Protein AF-A0A3M1TG51-F1 (afdb_monomer_lite)

Structure (mmCIF, N/CA/C/O backbone):
data_AF-A0A3M1TG51-F1
#
_entry.id   AF-A0A3M1TG51-F1
#
loop_
_atom_site.group_PDB
_atom_site.id
_atom_site.type_symbol
_atom_site.label_atom_id
_atom_site.label_alt_id
_atom_site.label_comp_id
_atom_site.label_asym_id
_atom_site.label_entity_id
_atom_site.label_seq_id
_atom_site.pdbx_PDB_ins_code
_atom_site.Cartn_x
_atom_site.Cartn_y
_atom_site.Cartn_z
_atom_site.occupancy
_atom_site.B_iso_or_equiv
_atom_site.auth_seq_id
_atom_site.auth_comp_id
_atom_site.auth_asym_id
_atom_site.auth_atom_id
_atom_site.pdbx_PDB_model_num
ATOM 1 N N . MET A 1 1 ? 6.936 0.322 -17.279 1.00 42.97 1 MET A N 1
ATOM 2 C CA . MET A 1 1 ? 6.479 -0.552 -18.381 1.00 42.97 1 MET A CA 1
ATOM 3 C C . MET A 1 1 ? 7.139 -1.880 -18.099 1.00 42.97 1 MET A C 1
ATOM 5 O O . MET A 1 1 ? 8.360 -1.913 -18.131 1.00 42.97 1 MET A O 1
ATOM 9 N N . ASP A 1 2 ? 6.380 -2.901 -17.712 1.00 49.34 2 ASP A N 1
ATOM 10 C CA . ASP A 1 2 ? 6.975 -4.156 -17.240 1.00 49.34 2 ASP A CA 1
ATOM 11 C C . ASP A 1 2 ? 7.696 -4.833 -18.407 1.00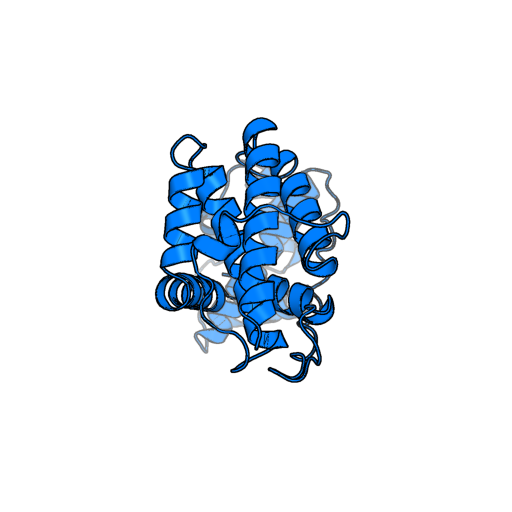 49.34 2 ASP A C 1
ATOM 13 O O . ASP A 1 2 ? 7.065 -5.299 -19.363 1.00 49.34 2 ASP A O 1
ATOM 17 N N . ALA A 1 3 ? 9.027 -4.772 -18.379 1.00 59.38 3 ALA A N 1
ATOM 18 C CA . ALA A 1 3 ? 9.900 -5.416 -19.344 1.00 59.38 3 ALA A CA 1
ATOM 19 C C . ALA A 1 3 ? 9.941 -6.908 -19.009 1.00 59.38 3 ALA A C 1
ATOM 21 O O . ALA A 1 3 ? 10.330 -7.290 -17.908 1.00 59.38 3 ALA A O 1
ATOM 22 N N . ARG A 1 4 ? 9.491 -7.747 -19.941 1.00 68.44 4 ARG A N 1
ATOM 23 C CA . ARG A 1 4 ? 9.378 -9.192 -19.750 1.00 68.44 4 ARG A CA 1
ATOM 24 C C . ARG A 1 4 ? 10.022 -9.896 -20.929 1.00 68.44 4 ARG A C 1
ATOM 26 O O . ARG A 1 4 ? 9.557 -9.743 -22.055 1.00 68.44 4 ARG A O 1
ATOM 33 N N . TYR A 1 5 ? 11.045 -10.695 -20.644 1.00 79.94 5 TYR A N 1
ATOM 34 C CA . TYR A 1 5 ? 11.611 -11.636 -21.599 1.00 79.94 5 TYR A CA 1
ATOM 35 C C . TYR A 1 5 ? 10.785 -12.929 -21.579 1.00 79.94 5 TYR A C 1
ATOM 37 O O . TYR A 1 5 ? 10.643 -13.590 -20.553 1.00 79.94 5 TYR A O 1
ATOM 45 N N . GLU A 1 6 ? 10.161 -13.253 -22.706 1.00 76.06 6 GLU A N 1
ATOM 46 C CA . GLU A 1 6 ? 9.313 -14.435 -22.898 1.00 76.06 6 GLU A CA 1
ATOM 47 C C . GLU A 1 6 ? 10.111 -15.653 -23.393 1.00 76.06 6 GLU A C 1
ATOM 49 O O . GLU A 1 6 ? 9.539 -16.725 -23.593 1.00 76.06 6 GLU A O 1
ATOM 54 N N . GLY A 1 7 ? 11.424 -15.498 -23.576 1.00 76.31 7 GLY A N 1
ATOM 55 C CA . GLY A 1 7 ? 12.332 -16.542 -24.033 1.00 76.31 7 GLY A CA 1
ATOM 56 C C . GLY A 1 7 ? 12.779 -16.380 -25.487 1.00 76.31 7 GLY A C 1
ATOM 57 O O . GLY A 1 7 ? 12.208 -15.630 -26.281 1.00 76.31 7 GLY A O 1
ATOM 58 N N . GLU A 1 8 ? 13.819 -17.134 -25.833 1.00 78.75 8 GLU A N 1
ATOM 59 C CA . GLU A 1 8 ? 14.585 -16.975 -27.073 1.00 78.75 8 GLU A CA 1
ATOM 60 C C . GLU A 1 8 ? 13.745 -17.215 -28.331 1.00 78.75 8 GLU A C 1
ATOM 62 O O . GLU A 1 8 ? 13.783 -16.423 -29.269 1.00 78.75 8 GLU A O 1
ATOM 67 N N . ALA A 1 9 ? 12.915 -18.261 -28.330 1.00 74.44 9 ALA A N 1
ATOM 68 C CA . ALA A 1 9 ? 12.058 -18.586 -29.469 1.00 74.44 9 ALA A CA 1
ATOM 69 C C . ALA A 1 9 ? 11.051 -17.465 -29.781 1.00 74.44 9 ALA A C 1
ATOM 71 O O . ALA A 1 9 ? 10.813 -17.146 -30.944 1.00 74.44 9 ALA A O 1
ATOM 72 N N . VAL A 1 10 ? 10.489 -16.836 -28.742 1.00 83.44 10 VAL A N 1
ATOM 73 C CA . VAL A 1 10 ? 9.516 -15.746 -28.896 1.00 83.44 10 VAL A CA 1
ATOM 74 C C . VAL A 1 10 ? 10.207 -14.479 -29.393 1.00 83.44 10 VAL A C 1
ATOM 76 O O . VAL A 1 10 ? 9.711 -13.841 -30.322 1.00 83.44 10 VAL A O 1
ATOM 79 N N . LEU A 1 11 ? 11.362 -14.128 -28.821 1.00 85.38 11 LEU A N 1
ATOM 80 C CA . LEU A 1 11 ? 12.120 -12.957 -29.258 1.00 85.38 11 LEU A CA 1
ATOM 81 C C . LEU A 1 11 ? 12.639 -13.116 -30.696 1.00 85.38 11 LEU A C 1
ATOM 83 O O . LEU A 1 11 ? 12.534 -12.171 -31.472 1.00 85.38 11 LEU A O 1
ATOM 87 N N . ALA A 1 12 ? 13.115 -14.300 -31.088 1.00 84.62 12 ALA A N 1
ATOM 88 C CA . ALA A 1 12 ? 13.579 -14.567 -32.451 1.00 84.62 12 ALA A CA 1
ATOM 89 C C . ALA A 1 12 ? 12.475 -14.344 -33.499 1.00 84.62 12 ALA A C 1
ATOM 91 O O . ALA A 1 12 ? 12.713 -13.756 -34.557 1.00 84.62 12 ALA A O 1
ATOM 92 N N . ASP A 1 13 ? 11.251 -14.785 -33.204 1.00 85.38 13 ASP A N 1
ATOM 93 C CA . ASP A 1 13 ? 10.112 -14.579 -34.096 1.00 85.38 13 ASP A CA 1
ATOM 94 C C . ASP A 1 13 ? 9.694 -13.105 -34.171 1.00 85.38 13 ASP A C 1
ATOM 96 O O . ASP A 1 13 ? 9.383 -12.615 -35.260 1.00 85.38 13 ASP A O 1
ATOM 100 N N . LEU A 1 14 ? 9.742 -12.381 -33.047 1.00 88.44 14 LEU A N 1
ATOM 101 C CA . LEU A 1 14 ? 9.440 -10.947 -32.993 1.00 88.44 14 LEU A CA 1
ATOM 102 C C . LEU A 1 14 ? 10.495 -10.102 -33.727 1.00 88.44 14 LEU A C 1
ATOM 104 O O . LEU A 1 14 ? 10.129 -9.185 -34.459 1.00 88.44 14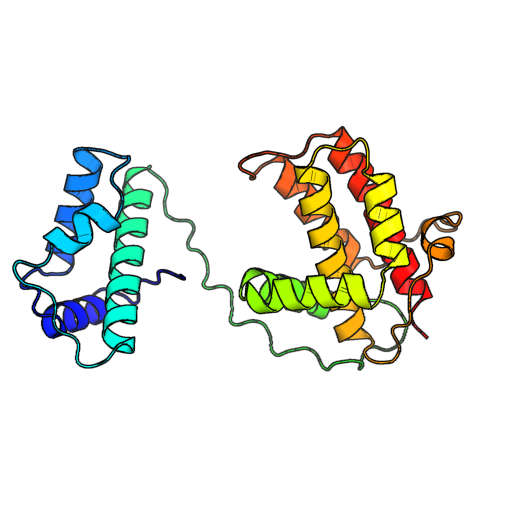 LEU A O 1
ATOM 108 N N . LEU A 1 15 ? 11.784 -10.423 -33.582 1.00 88.50 15 LEU A N 1
ATOM 109 C CA . LEU A 1 15 ? 12.887 -9.762 -34.289 1.00 88.50 15 LEU A CA 1
ATOM 110 C C . LEU A 1 15 ? 12.747 -9.928 -35.801 1.00 88.50 15 LEU A C 1
ATOM 112 O O . LEU A 1 15 ? 12.759 -8.943 -36.541 1.00 88.50 15 LEU A O 1
ATOM 116 N N . ARG A 1 16 ? 12.497 -11.161 -36.256 1.00 86.75 16 ARG A N 1
ATOM 117 C CA . ARG A 1 16 ? 12.274 -11.456 -37.675 1.00 86.75 16 ARG A CA 1
ATOM 118 C C . ARG A 1 16 ? 11.036 -10.745 -38.216 1.00 86.75 16 ARG A C 1
ATOM 120 O O . ARG A 1 16 ? 11.056 -10.235 -39.334 1.00 86.75 16 ARG A O 1
ATOM 127 N N . ALA A 1 17 ? 9.954 -10.705 -37.438 1.00 85.50 17 ALA A N 1
ATOM 128 C CA . ALA A 1 17 ? 8.733 -10.002 -37.823 1.00 85.50 17 ALA A CA 1
ATOM 129 C C . ALA A 1 17 ? 8.948 -8.485 -37.942 1.00 85.50 17 ALA A C 1
ATOM 131 O O . ALA A 1 17 ? 8.387 -7.868 -38.849 1.00 85.50 17 ALA A O 1
ATOM 132 N N . ALA A 1 18 ? 9.794 -7.915 -37.080 1.00 84.81 18 ALA A N 1
ATOM 133 C CA . ALA A 1 18 ? 10.170 -6.505 -37.091 1.00 84.81 18 ALA A CA 1
ATOM 134 C C . ALA A 1 18 ? 11.216 -6.140 -38.160 1.00 84.81 18 ALA A C 1
ATOM 136 O O . ALA A 1 18 ? 11.413 -4.953 -38.428 1.00 84.81 18 ALA A O 1
ATOM 137 N N . GLY A 1 19 ? 11.833 -7.137 -38.804 1.00 83.94 19 GLY A N 1
ATOM 138 C CA . GLY A 1 19 ? 12.844 -6.951 -39.846 1.00 83.94 19 GLY A CA 1
ATOM 139 C C . GLY A 1 19 ? 14.265 -6.770 -39.314 1.00 83.94 19 GLY A C 1
ATOM 140 O O . GLY A 1 19 ? 15.068 -6.123 -39.977 1.00 83.94 19 GLY A O 1
ATOM 141 N N . CYS A 1 20 ? 14.559 -7.294 -38.123 1.00 87.06 20 CYS A N 1
ATOM 142 C CA . CYS A 1 20 ? 15.924 -7.429 -37.627 1.00 87.06 20 CYS A CA 1
ATOM 143 C C . CYS A 1 20 ? 16.545 -8.715 -38.186 1.00 87.06 20 CYS A C 1
ATOM 145 O O . CYS A 1 20 ? 15.921 -9.779 -38.129 1.00 87.06 20 CYS A O 1
ATOM 147 N N . ASP A 1 21 ? 17.764 -8.601 -38.711 1.00 85.88 21 ASP A N 1
ATOM 148 C CA . ASP A 1 21 ? 18.524 -9.726 -39.262 1.00 85.88 21 ASP A CA 1
ATOM 149 C C . ASP A 1 21 ? 19.375 -10.446 -38.199 1.00 85.88 21 ASP A C 1
ATOM 151 O O . ASP A 1 21 ? 19.884 -11.535 -38.462 1.00 85.88 21 ASP A O 1
ATOM 155 N N . LEU A 1 22 ? 19.492 -9.870 -36.995 1.00 85.06 22 LEU A N 1
ATOM 156 C CA . LEU A 1 22 ? 20.244 -10.450 -35.885 1.00 85.06 22 LEU A CA 1
ATOM 157 C C . LEU A 1 22 ? 19.468 -11.587 -35.210 1.00 85.06 22 LEU A C 1
ATOM 159 O O . LEU A 1 22 ? 18.258 -11.512 -34.967 1.00 85.06 22 LEU A O 1
ATOM 163 N N . SER A 1 23 ? 20.197 -12.636 -34.851 1.00 86.81 23 SER A N 1
ATOM 164 C CA . SER A 1 23 ? 19.745 -13.673 -33.929 1.00 86.81 23 SER A CA 1
ATOM 165 C C . SER A 1 23 ? 19.699 -13.157 -32.489 1.00 86.81 23 SER A C 1
ATOM 167 O O . SER A 1 23 ? 20.290 -12.138 -32.138 1.00 86.81 23 SER A O 1
ATOM 169 N N . VAL A 1 24 ? 19.001 -13.883 -31.613 1.00 84.12 24 VAL A N 1
ATOM 170 C CA . VAL A 1 24 ? 18.919 -13.518 -30.189 1.00 84.12 24 VAL A CA 1
ATOM 171 C C . VAL A 1 24 ? 20.290 -13.581 -29.508 1.00 84.12 24 VAL A C 1
ATOM 173 O O . VAL A 1 24 ? 20.567 -12.771 -28.626 1.00 84.12 24 VAL A O 1
ATOM 176 N N . GLU A 1 25 ? 21.151 -14.510 -29.925 1.00 82.38 25 GLU A N 1
ATOM 177 C CA . GLU A 1 25 ? 22.525 -14.626 -29.429 1.00 82.38 25 GLU A CA 1
ATOM 178 C C . GLU A 1 25 ? 23.385 -13.434 -29.874 1.00 82.38 25 GLU A C 1
ATOM 180 O O . GLU A 1 25 ? 24.103 -12.864 -29.058 1.00 82.38 25 GLU A O 1
ATOM 185 N N . GLU A 1 26 ? 23.242 -12.978 -31.121 1.00 84.62 26 GLU A N 1
ATOM 186 C CA . GLU A 1 26 ? 23.916 -11.765 -31.607 1.00 84.62 26 GLU A CA 1
ATOM 187 C C . GLU A 1 26 ? 23.406 -10.506 -30.893 1.00 84.62 26 GLU A C 1
ATOM 189 O O . GLU A 1 26 ? 24.203 -9.673 -30.482 1.00 84.62 26 GLU A O 1
ATOM 194 N N . VAL A 1 27 ? 22.097 -10.385 -30.641 1.00 88.75 27 VAL A N 1
ATOM 195 C CA . VAL A 1 27 ? 21.549 -9.273 -29.837 1.00 88.75 27 VAL A CA 1
ATOM 196 C C . VAL A 1 27 ? 22.105 -9.289 -28.410 1.00 88.75 27 VAL A C 1
ATOM 198 O O . VAL A 1 27 ? 22.421 -8.237 -27.854 1.00 88.75 27 VAL A O 1
ATOM 201 N N . ARG A 1 28 ? 22.242 -10.476 -27.806 1.00 86.44 28 ARG A N 1
ATOM 202 C CA . ARG A 1 28 ? 22.869 -10.630 -26.488 1.00 86.44 28 ARG A CA 1
ATOM 203 C C . ARG A 1 28 ? 24.327 -10.169 -26.520 1.00 86.44 28 ARG A C 1
ATOM 205 O O . ARG A 1 28 ? 24.730 -9.433 -25.626 1.00 86.44 28 ARG A O 1
ATOM 212 N N . PHE A 1 29 ? 25.074 -10.557 -27.550 1.00 85.69 29 PHE A N 1
ATOM 213 C CA . PHE A 1 29 ? 26.461 -10.144 -27.743 1.00 85.69 29 PHE A CA 1
ATOM 214 C C . PHE A 1 29 ? 26.600 -8.619 -27.865 1.00 85.69 29 PHE A C 1
ATOM 216 O O . PHE A 1 29 ? 27.432 -8.027 -27.183 1.00 85.69 29 PHE A O 1
ATOM 223 N N . GLU A 1 30 ? 25.741 -7.962 -28.649 1.00 87.06 30 GLU A N 1
ATOM 224 C CA . GLU A 1 30 ? 25.729 -6.495 -28.771 1.00 87.06 30 GLU A CA 1
ATOM 225 C C . GLU A 1 30 ? 25.427 -5.803 -27.431 1.00 87.06 30 GLU A C 1
ATOM 227 O O . GLU A 1 30 ? 26.031 -4.787 -27.088 1.00 87.06 30 GLU A O 1
ATOM 232 N N . PHE A 1 31 ? 24.524 -6.366 -26.623 1.00 90.56 31 PHE A N 1
ATOM 233 C CA . PHE A 1 31 ? 24.247 -5.849 -25.281 1.00 90.56 31 PHE A CA 1
ATOM 234 C C . PHE A 1 31 ? 25.420 -6.040 -24.319 1.00 90.56 31 PHE A C 1
ATOM 236 O O . PHE A 1 31 ? 25.718 -5.142 -23.529 1.00 90.56 31 PHE A O 1
ATOM 243 N N . GLU A 1 32 ? 26.086 -7.192 -24.378 1.00 85.19 32 GLU A N 1
ATOM 244 C CA . GLU A 1 32 ? 27.281 -7.468 -23.583 1.00 85.19 32 GLU A CA 1
ATOM 245 C C . GLU A 1 32 ? 28.404 -6.496 -23.929 1.00 85.19 32 GLU A C 1
ATOM 247 O O . GLU A 1 32 ? 28.985 -5.932 -23.001 1.00 85.19 32 GLU A O 1
ATOM 252 N N . ALA A 1 33 ? 28.641 -6.260 -25.224 1.00 84.06 33 ALA A N 1
ATOM 253 C CA . ALA A 1 33 ? 29.642 -5.333 -25.740 1.00 84.06 33 ALA A CA 1
ATOM 254 C C . ALA A 1 33 ? 29.339 -3.877 -25.352 1.00 84.06 33 ALA A C 1
ATOM 256 O O . ALA A 1 33 ? 30.222 -3.177 -24.864 1.00 84.06 33 ALA A O 1
ATOM 257 N N . ALA A 1 34 ? 28.084 -3.431 -25.466 1.00 85.25 34 ALA A N 1
ATOM 258 C CA . ALA A 1 34 ? 27.689 -2.077 -25.073 1.00 85.25 34 ALA A CA 1
ATOM 259 C C . ALA A 1 34 ? 27.918 -1.808 -23.572 1.00 85.25 34 ALA A C 1
ATOM 261 O O . ALA A 1 34 ? 28.402 -0.747 -23.190 1.00 85.25 34 ALA A O 1
ATOM 262 N N . LEU A 1 35 ? 27.621 -2.790 -22.715 1.00 81.94 35 LEU A N 1
ATOM 263 C CA . LEU A 1 35 ? 27.905 -2.714 -21.276 1.00 81.94 35 LEU A CA 1
ATOM 264 C C . LEU A 1 35 ? 29.397 -2.855 -20.942 1.00 81.94 35 LEU A C 1
ATOM 266 O O . LEU A 1 35 ? 29.809 -2.530 -19.832 1.00 81.94 35 LEU A O 1
ATOM 270 N N . GLU A 1 36 ? 30.190 -3.391 -21.866 1.00 81.81 36 GLU A N 1
ATOM 271 C CA . GLU A 1 36 ? 31.644 -3.499 -21.764 1.00 81.81 36 GLU A CA 1
ATOM 272 C C . GLU A 1 36 ? 32.333 -2.169 -22.080 1.00 81.81 36 GLU A C 1
ATOM 274 O O . GLU A 1 36 ? 33.332 -1.828 -21.446 1.00 81.81 36 GLU A O 1
ATOM 279 N N . GLU A 1 37 ? 31.785 -1.418 -23.039 1.00 82.00 37 GLU A N 1
ATOM 280 C CA . GLU A 1 37 ? 32.234 -0.070 -23.384 1.00 82.00 37 GLU A CA 1
ATOM 281 C C . GLU A 1 37 ? 31.816 0.964 -22.329 1.00 82.00 37 GLU A C 1
ATOM 283 O O . GLU A 1 37 ? 32.634 1.809 -21.956 1.00 82.00 37 GLU A O 1
ATOM 288 N N . ASP A 1 38 ? 30.577 0.888 -21.825 1.00 78.44 38 ASP A N 1
ATOM 289 C CA . ASP A 1 38 ? 30.059 1.773 -20.775 1.00 78.44 38 ASP A CA 1
ATOM 290 C C . ASP A 1 38 ? 28.928 1.103 -19.959 1.00 78.44 38 ASP A C 1
ATOM 292 O O . ASP A 1 38 ? 27.832 0.833 -20.460 1.00 78.44 38 ASP A O 1
ATOM 296 N N . GLU A 1 39 ? 29.169 0.871 -18.662 1.00 73.94 39 GLU A N 1
ATOM 297 C CA . GLU A 1 39 ? 28.212 0.250 -17.728 1.00 73.94 39 GLU A CA 1
ATOM 298 C C . GLU A 1 39 ? 26.961 1.110 -17.438 1.00 73.94 39 GLU A C 1
ATOM 300 O O . GLU A 1 39 ? 25.946 0.598 -16.927 1.00 73.94 39 GLU A O 1
ATOM 305 N N . GLU A 1 40 ? 27.020 2.412 -17.740 1.00 76.50 40 GLU A N 1
ATOM 306 C CA . GLU A 1 40 ? 25.907 3.357 -17.614 1.00 76.50 40 GLU A CA 1
ATOM 307 C C . GLU A 1 40 ? 25.036 3.435 -18.875 1.00 76.50 40 GLU A C 1
ATOM 309 O O . GLU A 1 40 ? 23.977 4.076 -18.842 1.00 76.50 40 GLU A O 1
ATOM 314 N N . THR A 1 41 ? 25.423 2.739 -19.954 1.00 81.12 41 THR A N 1
ATOM 315 C CA . THR A 1 41 ? 24.649 2.673 -21.200 1.00 81.12 41 THR A CA 1
ATOM 316 C C . THR A 1 41 ? 23.197 2.318 -20.909 1.00 81.12 41 THR A C 1
ATOM 318 O O . THR A 1 41 ? 22.886 1.403 -20.137 1.00 81.12 41 THR A O 1
ATOM 321 N N . ARG A 1 42 ? 22.266 3.050 -21.526 1.00 82.81 42 ARG A N 1
ATOM 322 C CA . ARG A 1 42 ? 20.837 2.785 -21.374 1.00 82.81 42 ARG A CA 1
ATOM 323 C C . ARG A 1 42 ? 20.354 1.915 -22.529 1.00 82.81 42 ARG A C 1
ATOM 325 O O . ARG A 1 42 ? 20.751 2.124 -23.673 1.00 82.81 42 ARG A O 1
ATOM 332 N N . PRO A 1 43 ? 19.398 1.003 -22.282 1.00 80.75 43 PRO A N 1
ATOM 333 C CA . PRO A 1 43 ? 18.857 0.155 -23.341 1.00 80.75 43 PRO A CA 1
ATOM 334 C C . PRO A 1 43 ? 18.213 0.966 -24.478 1.00 80.75 43 PRO A C 1
ATOM 336 O O . PRO A 1 43 ? 18.196 0.526 -25.622 1.00 80.75 43 PRO A O 1
ATOM 339 N N . GLY A 1 44 ? 17.704 2.169 -24.182 1.00 82.81 44 GLY A N 1
ATOM 340 C CA . GLY A 1 44 ? 17.135 3.072 -25.186 1.00 82.81 44 GLY A CA 1
ATOM 341 C C . GLY A 1 44 ? 18.140 3.593 -26.219 1.00 82.81 44 GLY A C 1
ATOM 342 O O . GLY A 1 44 ? 17.711 3.978 -27.303 1.00 82.81 44 GLY A O 1
ATOM 343 N N . ASP A 1 45 ? 19.438 3.562 -25.913 1.00 83.44 45 ASP A N 1
ATOM 344 C CA . ASP A 1 45 ? 20.493 4.056 -26.802 1.00 83.44 45 ASP A CA 1
ATOM 345 C C . ASP A 1 45 ? 20.994 2.956 -27.754 1.00 83.44 45 ASP A C 1
ATOM 347 O O . ASP A 1 45 ? 21.313 3.232 -28.908 1.00 83.44 45 ASP A O 1
ATOM 351 N N . ILE A 1 46 ? 20.985 1.695 -27.304 1.00 86.50 46 ILE A N 1
ATOM 352 C CA . ILE A 1 46 ? 21.468 0.536 -28.073 1.00 86.50 46 ILE A CA 1
ATOM 353 C C . ILE A 1 46 ? 20.366 -0.161 -28.880 1.00 86.50 46 ILE A C 1
ATOM 355 O O . ILE A 1 46 ? 20.600 -0.592 -30.004 1.00 86.50 46 ILE A O 1
ATOM 359 N N . ILE A 1 47 ? 19.139 -0.253 -28.351 1.00 88.06 47 ILE A N 1
ATOM 360 C CA . ILE A 1 47 ? 18.043 -0.990 -28.999 1.00 88.06 47 ILE A CA 1
ATOM 361 C C . ILE A 1 47 ? 17.744 -0.478 -30.420 1.00 88.06 47 ILE A C 1
ATOM 363 O O . ILE A 1 47 ? 17.529 -1.313 -31.298 1.00 88.06 47 ILE A O 1
ATOM 367 N N . PRO A 1 48 ? 17.737 0.841 -30.706 1.00 86.94 48 PRO A N 1
ATOM 368 C CA . PRO A 1 48 ? 17.556 1.329 -32.072 1.00 86.94 48 PRO A CA 1
ATOM 369 C C . PRO A 1 48 ? 18.672 0.896 -33.033 1.00 86.94 48 PRO A C 1
ATOM 371 O O . PRO A 1 48 ? 18.405 0.726 -34.218 1.00 86.94 48 PRO A O 1
ATOM 374 N N . LEU A 1 49 ? 19.896 0.700 -32.532 1.00 86.25 49 LEU A N 1
ATOM 375 C CA . LEU A 1 49 ? 21.069 0.334 -33.333 1.00 86.25 49 LEU A CA 1
ATOM 376 C C . LEU A 1 49 ? 21.050 -1.135 -33.777 1.00 86.25 49 LEU A C 1
ATOM 378 O O . LEU A 1 49 ? 21.712 -1.479 -34.751 1.00 86.25 49 LEU A O 1
ATOM 382 N N . LEU A 1 50 ? 20.237 -1.979 -33.130 1.00 86.94 50 LEU A N 1
ATOM 383 C CA . LEU A 1 50 ? 20.012 -3.373 -33.537 1.00 86.94 50 LEU A CA 1
ATOM 384 C C . LEU A 1 50 ? 19.278 -3.503 -34.882 1.00 86.94 50 LEU A C 1
ATOM 386 O O . LEU A 1 50 ? 19.205 -4.593 -35.452 1.00 86.94 50 LEU A O 1
ATOM 390 N N . PHE A 1 51 ? 18.675 -2.418 -35.374 1.00 86.75 51 PHE A N 1
ATOM 391 C CA . PHE A 1 51 ? 17.891 -2.419 -36.600 1.00 86.75 51 PHE A CA 1
ATOM 392 C C . PHE A 1 51 ? 18.557 -1.531 -37.652 1.00 86.75 51 PHE A C 1
ATOM 394 O O . PHE A 1 51 ? 18.636 -0.315 -37.499 1.00 86.75 51 PHE A O 1
ATOM 401 N N . GLU A 1 52 ? 18.959 -2.114 -38.785 1.00 80.06 52 GLU A N 1
ATOM 402 C CA . GLU A 1 52 ? 19.505 -1.342 -39.916 1.00 80.06 52 GLU A CA 1
ATOM 403 C C . GLU A 1 52 ? 18.481 -0.370 -40.526 1.00 80.06 52 GLU A C 1
ATOM 405 O O . GLU A 1 52 ? 18.825 0.608 -41.195 1.00 80.06 52 GLU A O 1
ATOM 410 N N . ARG A 1 53 ? 17.192 -0.673 -40.351 1.00 77.44 53 ARG A N 1
ATOM 411 C CA . ARG A 1 53 ? 16.058 0.104 -40.853 1.00 77.44 53 ARG A CA 1
ATOM 412 C C . ARG A 1 53 ? 15.002 0.209 -39.773 1.00 77.44 53 ARG A C 1
ATOM 414 O O . ARG A 1 53 ? 14.899 -0.659 -38.918 1.00 77.44 53 ARG A O 1
ATOM 421 N N . GLU A 1 54 ? 14.167 1.237 -39.868 1.00 79.62 54 GLU A N 1
ATOM 422 C CA . GLU A 1 54 ? 13.059 1.420 -38.933 1.00 79.62 54 GLU A CA 1
ATOM 423 C C . GLU A 1 54 ? 12.177 0.151 -38.866 1.00 79.62 54 GLU A C 1
ATOM 425 O O . GLU A 1 54 ? 11.676 -0.296 -39.912 1.00 79.62 54 GLU A O 1
ATOM 430 N N . PRO A 1 55 ? 12.007 -0.449 -37.670 1.00 84.75 55 PRO A N 1
ATOM 431 C CA . PRO A 1 55 ? 11.302 -1.711 -37.521 1.00 84.75 55 PRO A CA 1
ATOM 432 C C . PRO A 1 55 ? 9.826 -1.559 -37.879 1.00 84.75 55 PRO A C 1
ATOM 434 O O . PRO A 1 55 ? 9.172 -0.562 -37.561 1.00 84.75 55 PRO A O 1
ATOM 437 N N . ARG A 1 56 ? 9.284 -2.567 -38.564 1.00 81.75 56 ARG A N 1
ATOM 438 C CA . ARG A 1 56 ? 7.894 -2.557 -39.038 1.00 81.75 56 ARG A CA 1
ATOM 439 C C . ARG A 1 56 ? 7.047 -3.510 -38.217 1.00 81.75 56 ARG A C 1
ATOM 441 O O . ARG A 1 56 ? 7.354 -4.689 -38.123 1.00 81.75 56 ARG A O 1
ATOM 448 N N . PHE A 1 57 ? 5.930 -3.012 -37.703 1.00 85.19 57 PHE A N 1
ATOM 449 C CA . PHE A 1 57 ? 5.034 -3.782 -36.844 1.00 85.19 57 PHE A CA 1
ATOM 450 C C . PHE A 1 57 ? 3.662 -3.945 -37.486 1.00 85.19 57 PHE A C 1
ATOM 452 O O . PHE A 1 57 ? 3.156 -3.018 -38.124 1.00 85.19 57 PHE A O 1
ATOM 459 N N . ARG A 1 58 ? 3.029 -5.109 -37.300 1.00 77.31 58 ARG A N 1
ATOM 460 C CA . ARG A 1 58 ? 1.658 -5.346 -37.784 1.00 77.31 58 ARG A CA 1
ATOM 461 C C . ARG A 1 58 ? 0.622 -4.771 -36.824 1.00 77.31 58 ARG A C 1
ATOM 463 O O . ARG A 1 58 ? -0.502 -4.494 -37.236 1.00 77.31 58 ARG A O 1
ATOM 470 N N . SER A 1 59 ? 0.991 -4.585 -35.556 1.00 81.56 59 SER A N 1
ATOM 471 C CA . SER A 1 59 ? 0.159 -3.960 -34.530 1.00 81.56 59 SER A CA 1
ATOM 472 C C . SER A 1 59 ? 0.997 -3.272 -33.448 1.00 81.56 59 SER A C 1
ATOM 474 O O . SER A 1 59 ? 2.175 -3.573 -33.251 1.00 81.56 59 SER A O 1
ATOM 476 N N . THR A 1 60 ? 0.369 -2.365 -32.698 1.00 82.69 60 THR A N 1
ATOM 477 C CA . THR A 1 60 ? 0.986 -1.716 -31.530 1.00 82.69 60 THR A CA 1
ATOM 478 C C . THR A 1 60 ? 1.322 -2.717 -30.420 1.00 82.69 60 THR A C 1
ATOM 480 O O . THR A 1 60 ? 2.303 -2.528 -29.704 1.00 82.69 60 THR A O 1
ATOM 483 N N . ASP A 1 61 ? 0.552 -3.802 -30.291 1.00 81.69 61 ASP A N 1
ATOM 484 C CA . ASP A 1 61 ? 0.835 -4.861 -29.319 1.00 81.69 61 ASP A CA 1
ATOM 485 C C . ASP A 1 61 ? 2.096 -5.651 -29.667 1.00 81.69 61 ASP A C 1
ATOM 487 O O . ASP A 1 61 ? 2.860 -5.991 -28.770 1.00 81.69 61 ASP A O 1
ATOM 491 N N . GLU A 1 62 ? 2.349 -5.906 -30.951 1.00 81.88 62 GLU A N 1
ATOM 492 C CA . GLU A 1 62 ? 3.568 -6.580 -31.411 1.00 81.88 62 GLU A CA 1
ATOM 493 C C . GLU A 1 62 ? 4.809 -5.718 -31.155 1.00 81.88 62 GLU A C 1
ATOM 495 O O . GLU A 1 62 ? 5.801 -6.219 -30.628 1.00 81.88 62 GLU A O 1
ATOM 500 N N . ALA A 1 63 ? 4.717 -4.410 -31.422 1.00 85.25 63 ALA A N 1
ATOM 501 C CA . ALA A 1 63 ? 5.768 -3.452 -31.084 1.00 85.25 63 ALA A CA 1
ATOM 502 C C . ALA A 1 63 ? 6.053 -3.452 -29.578 1.00 85.25 63 ALA A C 1
ATOM 504 O O . ALA A 1 63 ? 7.190 -3.651 -29.151 1.00 85.25 63 ALA A O 1
ATOM 505 N N . ARG A 1 64 ? 5.003 -3.297 -28.757 1.00 85.25 64 ARG A N 1
ATOM 506 C CA . ARG A 1 64 ? 5.113 -3.326 -27.294 1.00 85.25 64 ARG A CA 1
ATOM 507 C C . ARG A 1 64 ? 5.788 -4.609 -26.822 1.00 85.25 64 ARG A C 1
ATOM 509 O O . ARG A 1 64 ? 6.686 -4.549 -25.991 1.00 85.25 64 ARG A O 1
ATOM 516 N N . ARG A 1 65 ? 5.375 -5.750 -27.366 1.00 87.19 65 ARG A N 1
ATOM 517 C CA . ARG A 1 65 ? 5.875 -7.068 -26.984 1.00 87.19 65 ARG A CA 1
ATOM 518 C C . ARG A 1 65 ? 7.339 -7.271 -27.382 1.00 87.19 65 ARG A C 1
ATOM 520 O O . ARG A 1 65 ? 8.105 -7.762 -26.559 1.00 87.19 65 ARG A O 1
ATOM 527 N N . LEU A 1 66 ? 7.759 -6.832 -28.573 1.00 88.12 66 LEU A N 1
ATOM 528 C CA . LEU A 1 66 ? 9.173 -6.852 -28.966 1.00 88.12 66 LEU A CA 1
ATOM 529 C C . LEU A 1 66 ? 10.025 -6.016 -28.009 1.00 88.12 66 LEU A C 1
ATOM 531 O O . LEU A 1 66 ? 10.996 -6.524 -27.455 1.00 88.12 66 LEU A O 1
ATOM 535 N N . TYR A 1 67 ? 9.645 -4.757 -27.778 1.00 89.00 67 TYR A N 1
ATOM 536 C CA . TYR A 1 67 ? 10.413 -3.879 -26.897 1.00 89.00 67 TYR A CA 1
ATOM 537 C C . TYR A 1 67 ? 10.452 -4.412 -25.463 1.00 89.00 67 TYR A C 1
ATOM 539 O O . TYR A 1 67 ? 11.513 -4.410 -24.850 1.00 89.00 67 TYR A O 1
ATOM 547 N N . GLN A 1 68 ? 9.347 -4.956 -24.943 1.00 88.69 68 GLN A N 1
ATOM 548 C CA . GLN A 1 68 ? 9.331 -5.618 -23.634 1.00 88.69 68 GLN A CA 1
ATOM 549 C C . GLN A 1 68 ? 10.337 -6.770 -23.541 1.00 88.69 68 GLN A C 1
ATOM 551 O O . GLN A 1 68 ? 11.017 -6.883 -22.521 1.00 88.69 68 GLN A O 1
ATOM 556 N N . ASN A 1 69 ? 10.455 -7.583 -24.593 1.00 87.62 69 ASN A N 1
ATOM 557 C CA . ASN A 1 69 ? 11.415 -8.683 -24.639 1.00 87.62 69 ASN A CA 1
ATOM 558 C C . ASN A 1 69 ? 12.862 -8.180 -24.735 1.00 87.62 69 ASN A C 1
ATOM 560 O O . ASN A 1 69 ? 13.723 -8.715 -24.044 1.00 87.62 69 ASN A O 1
ATOM 564 N N . LEU A 1 70 ? 13.127 -7.137 -25.528 1.00 89.69 70 LEU A N 1
ATOM 565 C CA . LEU A 1 70 ? 14.462 -6.538 -25.655 1.00 89.69 70 LEU A CA 1
ATOM 566 C C . LEU A 1 70 ? 14.931 -5.870 -24.359 1.00 89.69 70 LEU A C 1
ATOM 568 O O . LEU A 1 70 ? 16.052 -6.108 -23.919 1.00 89.69 70 LEU A O 1
ATOM 572 N N . PHE A 1 71 ? 14.065 -5.091 -23.704 1.00 88.62 71 PHE A N 1
ATOM 573 C CA . PHE A 1 71 ? 14.362 -4.521 -22.386 1.00 88.62 71 PHE A CA 1
ATOM 574 C C . PHE A 1 71 ? 14.547 -5.615 -21.325 1.00 88.62 71 PHE A C 1
ATOM 576 O O . PHE A 1 71 ? 15.402 -5.485 -20.453 1.00 88.62 71 PHE A O 1
ATOM 583 N N . GLY A 1 72 ? 13.774 -6.704 -21.408 1.00 85.56 72 GLY A N 1
ATOM 584 C CA . GLY A 1 72 ? 13.934 -7.865 -20.535 1.00 85.56 72 GLY A CA 1
ATOM 585 C C . GLY A 1 72 ? 15.299 -8.535 -20.712 1.00 85.56 72 GLY A C 1
ATOM 586 O O . GLY A 1 72 ? 16.013 -8.723 -19.733 1.00 85.56 72 GLY A O 1
ATOM 587 N N . LEU A 1 73 ? 15.693 -8.814 -21.958 1.00 87.25 73 LEU A N 1
ATOM 588 C CA . LEU A 1 73 ? 16.992 -9.406 -22.288 1.00 87.25 73 LEU A CA 1
ATOM 589 C C . LEU A 1 73 ? 18.163 -8.510 -21.849 1.00 87.25 73 LEU A C 1
ATOM 591 O O . LEU A 1 73 ? 19.131 -9.007 -21.282 1.00 87.25 73 LEU A O 1
ATOM 595 N N . TRP A 1 74 ? 18.065 -7.192 -22.053 1.00 87.19 74 TRP A N 1
ATOM 596 C CA . TRP A 1 74 ? 19.065 -6.229 -21.574 1.00 87.19 74 TRP A CA 1
ATOM 597 C C . TRP A 1 74 ? 19.289 -6.331 -20.061 1.00 87.19 74 TRP A C 1
ATOM 599 O O . TRP A 1 74 ? 20.426 -6.380 -19.589 1.00 87.19 74 TRP A O 1
ATOM 609 N N . ASN A 1 75 ? 18.200 -6.399 -19.290 1.00 85.62 75 ASN A N 1
ATOM 610 C CA . ASN A 1 75 ? 18.277 -6.535 -17.838 1.00 85.62 75 ASN A CA 1
ATOM 611 C C . ASN A 1 75 ? 18.941 -7.855 -17.426 1.00 85.62 75 ASN A C 1
ATOM 613 O O . ASN A 1 75 ? 19.726 -7.860 -16.477 1.00 85.62 75 ASN A O 1
ATOM 617 N N . GLU A 1 76 ? 18.679 -8.951 -18.148 1.00 84.25 76 GLU A N 1
ATOM 618 C CA . GLU A 1 76 ? 19.339 -10.233 -17.884 1.00 84.25 76 GLU A CA 1
ATOM 619 C C . GLU A 1 76 ? 20.854 -10.158 -18.084 1.00 84.25 76 GLU A C 1
ATOM 621 O O . GLU A 1 76 ? 21.617 -10.585 -17.217 1.00 84.25 76 GLU A O 1
ATOM 626 N N . VAL A 1 77 ? 21.286 -9.584 -19.208 1.00 84.75 77 VAL A N 1
ATOM 627 C CA . VAL A 1 77 ? 22.706 -9.424 -19.545 1.00 84.75 77 VAL A CA 1
ATOM 628 C C . VAL A 1 77 ? 23.420 -8.556 -18.509 1.00 84.75 77 VAL A C 1
ATOM 630 O O . VAL A 1 77 ? 24.480 -8.922 -17.994 1.00 84.75 77 VAL A O 1
ATOM 633 N N . ARG A 1 78 ? 22.811 -7.423 -18.143 1.00 83.56 78 ARG A N 1
ATOM 634 C CA . ARG A 1 78 ? 23.373 -6.498 -17.154 1.00 83.56 78 ARG A CA 1
ATOM 635 C C . ARG A 1 78 ? 23.520 -7.137 -15.776 1.00 83.56 78 ARG A C 1
ATOM 637 O O . ARG A 1 78 ? 24.520 -6.906 -15.097 1.00 83.56 78 ARG A O 1
ATOM 644 N N . ALA A 1 79 ? 22.542 -7.936 -15.358 1.00 75.62 79 ALA A N 1
ATOM 645 C CA . ALA A 1 79 ? 22.601 -8.642 -14.085 1.00 75.62 79 ALA A CA 1
ATOM 646 C C . ALA A 1 79 ? 23.675 -9.738 -14.077 1.00 75.62 79 ALA A C 1
ATOM 648 O O . ALA A 1 79 ? 24.451 -9.809 -13.125 1.00 75.62 79 ALA A O 1
ATOM 649 N N . ALA A 1 80 ? 23.781 -10.518 -15.160 1.00 76.25 80 ALA A N 1
ATOM 650 C CA . ALA A 1 80 ? 24.792 -11.564 -15.301 1.00 76.25 80 ALA A CA 1
ATOM 651 C C . ALA A 1 80 ? 26.231 -11.015 -15.203 1.00 76.25 80 ALA A C 1
ATOM 653 O O . ALA A 1 80 ? 27.078 -11.632 -14.555 1.00 76.25 80 ALA A O 1
ATOM 654 N N . ARG A 1 81 ? 26.511 -9.825 -15.767 1.00 73.94 81 ARG A N 1
ATOM 655 C CA . ARG A 1 81 ? 27.835 -9.169 -15.658 1.00 73.94 81 ARG A CA 1
ATOM 656 C C . ARG A 1 81 ? 28.209 -8.764 -14.235 1.00 73.94 81 ARG A C 1
ATOM 658 O O . ARG A 1 81 ? 29.379 -8.832 -13.875 1.00 73.94 81 ARG A O 1
ATOM 665 N N . ARG A 1 82 ? 27.242 -8.368 -13.403 1.00 71.88 82 ARG A N 1
ATOM 666 C CA . ARG A 1 82 ? 27.495 -7.916 -12.021 1.00 71.88 82 ARG A CA 1
ATOM 667 C C . ARG A 1 82 ? 27.869 -9.057 -11.061 1.00 71.88 82 ARG A C 1
ATOM 669 O O . ARG A 1 82 ? 27.935 -8.839 -9.856 1.00 71.88 82 ARG A O 1
ATOM 676 N N . GLY A 1 83 ? 28.089 -10.277 -11.566 1.00 54.66 83 GLY A N 1
ATOM 677 C CA . GLY A 1 83 ? 28.375 -11.463 -10.751 1.00 54.66 83 GLY A CA 1
ATOM 678 C C . GLY A 1 83 ? 27.176 -11.933 -9.924 1.00 54.66 83 GLY A C 1
ATOM 679 O O . GLY A 1 83 ? 27.301 -12.855 -9.119 1.00 54.66 83 GLY A O 1
ATOM 680 N N . GLY A 1 84 ? 26.012 -11.317 -10.128 1.00 49.06 84 GLY A N 1
ATOM 681 C CA . GLY A 1 84 ? 24.757 -11.778 -9.579 1.00 49.06 84 GLY A CA 1
ATOM 682 C C . GLY A 1 84 ? 24.181 -12.833 -10.504 1.00 49.06 84 GLY A C 1
ATOM 683 O O . GLY A 1 84 ? 23.868 -12.553 -11.661 1.00 49.06 84 GLY A O 1
ATOM 684 N N . ALA A 1 85 ? 23.946 -14.037 -9.980 1.00 43.34 85 ALA A N 1
ATOM 685 C CA . ALA A 1 85 ? 22.748 -14.729 -10.423 1.00 43.34 85 ALA A CA 1
ATOM 686 C C . ALA A 1 85 ? 21.611 -13.718 -10.249 1.00 43.34 85 ALA A C 1
ATOM 688 O O . ALA A 1 85 ? 21.475 -13.146 -9.162 1.00 43.34 85 ALA A O 1
ATOM 689 N N . LEU A 1 86 ? 20.847 -13.449 -11.311 1.00 45.28 86 LEU A N 1
ATOM 690 C CA . LEU A 1 86 ? 19.564 -12.786 -11.130 1.00 45.28 86 LEU A CA 1
ATOM 691 C C . LEU A 1 86 ? 18.890 -13.496 -9.951 1.00 45.28 86 LEU A C 1
ATOM 693 O O . LEU A 1 86 ? 18.849 -14.737 -9.970 1.00 45.28 86 LEU A O 1
ATOM 697 N N . PRO A 1 87 ? 18.359 -12.787 -8.938 1.00 39.72 87 PRO A N 1
ATOM 698 C CA . PRO A 1 87 ? 17.256 -13.388 -8.223 1.00 39.72 87 PRO A CA 1
ATOM 699 C C . PRO A 1 87 ? 16.306 -13.818 -9.335 1.00 39.72 87 PRO A C 1
ATOM 701 O O . PRO A 1 87 ? 15.919 -13.006 -10.181 1.00 39.72 87 PRO A O 1
ATOM 704 N N .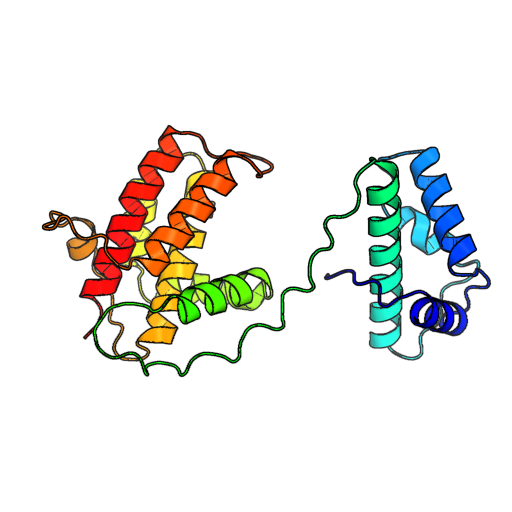 ILE A 1 88 ? 16.028 -15.119 -9.421 1.00 38.56 88 ILE A N 1
ATOM 705 C CA . ILE A 1 88 ? 14.830 -15.560 -10.109 1.00 38.56 88 ILE A CA 1
ATOM 706 C C . ILE A 1 88 ? 13.758 -14.773 -9.369 1.00 38.56 88 ILE A C 1
ATOM 708 O O . ILE A 1 88 ? 13.417 -15.115 -8.239 1.00 38.56 88 ILE A O 1
ATOM 712 N N . LEU A 1 89 ? 13.320 -13.651 -9.941 1.00 43.00 89 LEU A N 1
ATOM 713 C CA . LEU A 1 89 ? 12.063 -13.065 -9.555 1.00 43.00 89 LEU A CA 1
ATOM 714 C C . LEU A 1 89 ? 11.098 -14.143 -9.998 1.00 43.00 89 LEU A C 1
ATOM 716 O O . LEU A 1 89 ? 10.764 -14.255 -11.181 1.00 43.00 89 LEU A O 1
ATOM 720 N N . GLU A 1 90 ? 10.782 -15.032 -9.051 1.00 37.69 90 GLU A N 1
ATOM 721 C CA . GLU A 1 90 ? 9.608 -15.867 -9.124 1.00 37.69 90 GLU A CA 1
ATOM 722 C C . GLU A 1 90 ? 8.549 -14.939 -9.683 1.00 37.69 90 GLU A C 1
ATOM 724 O O . GLU A 1 90 ? 8.294 -13.883 -9.099 1.00 37.69 90 GLU A O 1
ATOM 729 N N . THR A 1 91 ? 8.055 -15.252 -10.886 1.00 39.66 91 THR A N 1
ATOM 730 C CA . THR A 1 91 ? 6.900 -14.556 -11.455 1.00 39.66 91 THR A CA 1
ATOM 731 C C . THR A 1 91 ? 5.970 -14.337 -10.272 1.00 39.66 91 THR A C 1
ATOM 733 O O . THR A 1 91 ? 5.621 -15.368 -9.682 1.00 39.66 91 THR A O 1
ATOM 736 N N . PRO A 1 92 ? 5.658 -13.087 -9.851 1.00 45.19 92 PRO A N 1
ATOM 737 C CA . PRO A 1 92 ? 4.776 -12.898 -8.716 1.00 45.19 92 PRO A CA 1
ATOM 738 C C . PRO A 1 92 ? 3.580 -13.762 -9.047 1.00 45.19 92 PRO A C 1
ATOM 740 O O . PRO A 1 92 ? 3.008 -13.601 -10.137 1.00 45.19 92 PRO A O 1
ATOM 743 N N . ALA A 1 93 ? 3.348 -14.797 -8.230 1.00 48.19 93 ALA A N 1
ATOM 744 C CA . ALA A 1 93 ? 2.323 -15.774 -8.540 1.00 48.19 93 ALA A CA 1
ATOM 745 C C . ALA A 1 93 ? 1.077 -14.959 -8.894 1.00 48.19 93 ALA A C 1
ATOM 747 O O . ALA A 1 93 ? 0.823 -13.974 -8.189 1.00 48.19 93 ALA A O 1
ATOM 748 N N . PRO A 1 94 ? 0.383 -15.260 -10.015 1.00 47.59 94 PRO A N 1
ATOM 749 C CA . PRO A 1 94 ? -0.782 -14.479 -10.411 1.00 47.59 94 PRO A CA 1
ATOM 750 C C . PRO A 1 94 ? -1.621 -14.275 -9.154 1.00 47.59 94 PRO A C 1
ATOM 752 O O . PRO A 1 94 ? -1.837 -15.274 -8.451 1.00 47.59 94 PRO A O 1
ATOM 755 N N . PRO A 1 95 ? -1.957 -13.014 -8.811 1.00 51.81 95 PRO A N 1
ATOM 756 C CA . PRO A 1 95 ? -2.421 -12.679 -7.477 1.00 51.81 95 PRO A CA 1
ATOM 757 C C . PRO A 1 95 ? -3.529 -13.660 -7.108 1.00 51.81 95 PRO A C 1
ATOM 759 O O . PRO A 1 95 ? -4.369 -13.969 -7.970 1.00 51.81 95 PRO A O 1
ATOM 762 N N . PRO A 1 96 ? -3.493 -14.225 -5.888 1.00 58.34 96 PRO A N 1
ATOM 763 C CA . PRO A 1 96 ? -4.465 -15.218 -5.474 1.00 58.34 96 PRO A CA 1
ATOM 764 C C . PRO A 1 96 ? -5.859 -14.680 -5.779 1.00 58.34 96 PRO A C 1
ATOM 766 O O . PRO A 1 96 ? -6.096 -13.471 -5.683 1.00 58.34 96 PRO A O 1
ATOM 769 N N . A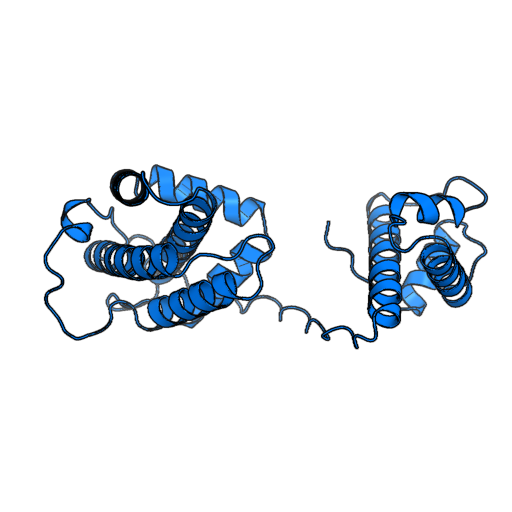LA A 1 97 ? -6.765 -15.570 -6.200 1.00 70.31 97 ALA A N 1
ATOM 770 C CA . ALA A 1 97 ? -8.130 -15.177 -6.526 1.00 70.31 97 ALA A CA 1
ATOM 771 C C . ALA A 1 97 ? -8.669 -14.261 -5.413 1.00 70.31 97 ALA A C 1
ATOM 773 O O . ALA A 1 97 ? -8.474 -14.590 -4.236 1.00 70.31 97 ALA A O 1
ATOM 774 N N . PRO A 1 98 ? -9.283 -13.115 -5.768 1.00 70.19 98 PRO A N 1
ATOM 775 C CA . PRO A 1 98 ? -9.630 -12.097 -4.794 1.00 70.19 98 PRO A CA 1
ATOM 776 C C . PRO A 1 98 ? -10.470 -12.734 -3.689 1.00 70.19 98 PRO A C 1
ATOM 778 O O . PRO A 1 98 ? -11.464 -13.406 -3.997 1.00 70.19 98 PRO A O 1
ATOM 781 N N . PRO A 1 99 ? -10.083 -12.570 -2.415 1.00 79.06 99 PRO A N 1
ATOM 782 C CA . PRO A 1 99 ? -10.879 -13.104 -1.331 1.00 79.06 99 PRO A CA 1
ATOM 783 C C . PRO A 1 99 ? -12.269 -12.436 -1.344 1.00 79.06 99 PRO A C 1
ATOM 785 O O . PRO A 1 99 ? -12.399 -11.285 -1.778 1.00 79.06 99 PRO A O 1
ATOM 788 N N . PRO A 1 100 ? -13.329 -13.154 -0.934 1.00 82.88 100 PRO A N 1
ATOM 789 C CA . PRO A 1 100 ? -14.699 -12.667 -1.054 1.00 82.88 100 PRO A CA 1
ATOM 790 C C . PRO A 1 100 ? -14.908 -11.387 -0.236 1.00 82.88 100 PRO A C 1
ATOM 792 O O . PRO A 1 100 ? -14.820 -11.399 0.987 1.00 82.88 100 PRO A O 1
ATOM 795 N N . GLU A 1 101 ? -15.209 -10.279 -0.913 1.00 85.56 101 GLU A N 1
ATOM 796 C CA . GLU A 1 101 ? -15.315 -8.971 -0.263 1.00 85.56 101 GLU A CA 1
ATOM 797 C C . GLU A 1 101 ? -16.421 -8.940 0.804 1.00 85.56 101 GLU A C 1
ATOM 799 O O . GLU A 1 101 ? -17.548 -9.379 0.570 1.00 85.56 101 GLU A O 1
ATOM 804 N N . GLY A 1 102 ? -16.102 -8.403 1.983 1.00 86.56 102 GLY A N 1
ATOM 805 C CA . GLY A 1 102 ? -17.053 -8.230 3.083 1.00 86.56 102 GLY A CA 1
ATOM 806 C C . GLY A 1 102 ? -17.507 -9.526 3.762 1.00 86.56 102 GLY A C 1
ATOM 807 O O . GLY A 1 102 ? -18.459 -9.491 4.541 1.00 86.56 102 GLY A O 1
ATOM 808 N N . ALA A 1 103 ? -16.865 -10.660 3.470 1.00 87.00 103 ALA A N 1
ATOM 809 C CA . ALA A 1 103 ? -17.264 -11.967 3.989 1.00 87.00 103 ALA A CA 1
ATOM 810 C C . ALA A 1 103 ? -16.643 -12.318 5.351 1.00 87.00 103 ALA A C 1
ATOM 812 O O . ALA A 1 103 ? -16.974 -13.357 5.920 1.00 87.00 103 ALA A O 1
ATOM 813 N N . VAL A 1 104 ? -15.727 -11.496 5.871 1.00 91.50 104 VAL A N 1
ATOM 814 C CA . VAL A 1 104 ? -15.037 -11.783 7.132 1.00 91.50 104 VAL A CA 1
ATOM 815 C C . VAL A 1 104 ? -15.950 -11.483 8.322 1.00 91.50 104 VAL A C 1
ATOM 817 O O . VAL A 1 104 ? -16.413 -10.355 8.512 1.00 91.50 104 VAL A O 1
ATOM 820 N N . GLU A 1 105 ? -16.189 -12.495 9.156 1.00 88.62 105 GLU A N 1
ATOM 821 C CA . GLU A 1 105 ? -16.858 -12.338 10.448 1.00 88.62 105 GLU A CA 1
ATOM 822 C C . GLU A 1 105 ? -15.915 -11.722 11.497 1.00 88.62 105 GLU A C 1
ATOM 824 O O . GLU A 1 105 ? -14.698 -11.882 11.447 1.00 88.62 105 GLU A O 1
ATOM 829 N N . GLY A 1 106 ? -16.470 -11.004 12.477 1.00 91.38 106 GLY A N 1
ATOM 830 C CA . GLY A 1 106 ? -15.670 -10.315 13.493 1.00 91.38 106 GLY A CA 1
ATOM 831 C C . GLY A 1 106 ? -15.044 -9.014 12.980 1.00 91.38 106 GLY A C 1
ATOM 832 O O . GLY A 1 106 ? -15.672 -8.292 12.198 1.00 91.38 106 GLY A O 1
ATOM 833 N N . ARG A 1 107 ? -13.850 -8.683 13.490 1.00 92.56 107 ARG A N 1
ATOM 834 C CA . ARG A 1 107 ? -13.130 -7.420 13.224 1.00 92.56 107 ARG A CA 1
ATOM 835 C C . ARG A 1 107 ? -11.653 -7.610 12.866 1.00 92.56 107 ARG A C 1
ATOM 837 O O . ARG A 1 107 ? -10.942 -6.623 12.730 1.00 92.56 107 ARG A O 1
ATOM 844 N N . GLU A 1 108 ? -11.179 -8.846 12.738 1.00 94.75 108 GLU A N 1
ATOM 845 C CA . GLU A 1 108 ? -9.780 -9.147 12.411 1.00 94.75 108 GLU A CA 1
ATOM 846 C C . GLU A 1 108 ? -9.613 -9.373 10.906 1.00 94.75 108 GLU A C 1
ATOM 848 O O . GLU A 1 108 ? -10.386 -10.115 10.306 1.00 94.75 108 GLU A O 1
ATOM 853 N N . VAL A 1 109 ? -8.626 -8.719 10.296 1.00 94.50 109 VAL A N 1
ATOM 854 C CA . VAL A 1 109 ? -8.271 -8.849 8.882 1.00 94.50 109 VAL A CA 1
ATOM 855 C C . VAL A 1 109 ? -7.420 -10.110 8.696 1.00 94.50 109 VAL A C 1
ATOM 857 O O . VAL A 1 109 ? -6.301 -10.169 9.209 1.00 94.50 109 VAL A O 1
ATOM 860 N N . PRO A 1 110 ? -7.889 -11.110 7.929 1.00 94.06 110 PRO A N 1
ATOM 861 C CA . PRO A 1 110 ? -7.103 -12.307 7.660 1.00 94.06 110 PRO A CA 1
ATOM 862 C C . PRO A 1 110 ? -5.908 -12.005 6.748 1.00 94.06 110 PRO A C 1
ATOM 864 O O . PRO A 1 110 ? -6.015 -11.200 5.821 1.00 94.06 110 PRO A O 1
ATOM 867 N N . ALA A 1 111 ? -4.802 -12.732 6.933 1.00 92.12 111 ALA A N 1
ATOM 868 C CA . ALA A 1 111 ? -3.563 -12.545 6.167 1.00 92.12 111 ALA A CA 1
ATOM 869 C C . ALA A 1 111 ? -3.756 -12.584 4.641 1.00 92.12 111 ALA A C 1
ATOM 871 O O . ALA A 1 111 ? -3.155 -11.788 3.927 1.00 92.12 111 ALA A O 1
ATOM 872 N N . ALA A 1 112 ? -4.664 -13.430 4.141 1.00 90.94 112 ALA A N 1
ATOM 873 C CA . ALA A 1 112 ? -4.962 -13.521 2.711 1.00 90.94 112 ALA A CA 1
ATOM 874 C C . ALA A 1 112 ? -5.411 -12.181 2.095 1.00 90.94 112 ALA A C 1
ATOM 876 O O . ALA A 1 112 ? -5.085 -11.902 0.944 1.00 90.94 112 ALA A O 1
ATOM 877 N N . TYR A 1 113 ? -6.121 -11.337 2.853 1.00 93.56 113 TYR A N 1
ATOM 878 C CA . TYR A 1 113 ? -6.532 -10.008 2.391 1.00 93.56 113 TYR A CA 1
ATOM 879 C C . TYR A 1 113 ? -5.355 -9.037 2.349 1.00 93.56 113 TYR A C 1
ATOM 881 O O . TYR A 1 113 ? -5.248 -8.269 1.398 1.00 93.56 113 TYR A O 1
ATOM 889 N N . VAL A 1 114 ? -4.464 -9.098 3.344 1.00 94.19 114 VAL A N 1
ATOM 890 C CA . VAL A 1 114 ? -3.251 -8.269 3.399 1.00 94.19 114 VAL A CA 1
ATOM 891 C C . VAL A 1 114 ? -2.348 -8.582 2.211 1.00 94.19 114 VAL A C 1
ATOM 893 O O . VAL A 1 114 ? -2.016 -7.683 1.445 1.00 94.19 114 VAL A O 1
ATOM 896 N N . THR A 1 115 ? -2.035 -9.864 1.997 1.00 90.12 115 THR A N 1
ATOM 897 C CA . THR A 1 115 ? -1.198 -10.316 0.878 1.00 90.12 115 THR A CA 1
ATOM 898 C C . THR A 1 115 ? -1.808 -9.949 -0.471 1.00 90.12 115 THR A C 1
ATOM 900 O O . THR A 1 115 ? -1.113 -9.409 -1.327 1.00 90.12 115 THR A O 1
ATOM 903 N N . TYR A 1 116 ? -3.109 -10.199 -0.660 1.00 91.00 116 TYR A N 1
ATOM 904 C CA . TYR A 1 116 ? -3.800 -9.849 -1.901 1.00 91.00 116 TYR A CA 1
ATOM 905 C C . TYR A 1 116 ? -3.712 -8.344 -2.192 1.00 91.00 116 TYR A C 1
ATOM 907 O O . TYR A 1 116 ? -3.352 -7.948 -3.298 1.00 91.00 116 TYR A O 1
ATOM 915 N N . VAL A 1 117 ? -4.006 -7.498 -1.198 1.00 93.62 117 VAL A N 1
ATOM 916 C CA . VAL A 1 117 ? -3.962 -6.039 -1.357 1.00 93.62 117 VAL A CA 1
ATOM 917 C C . VAL A 1 117 ? -2.547 -5.555 -1.645 1.00 93.62 117 VAL A C 1
ATOM 919 O O . VAL A 1 117 ? -2.367 -4.808 -2.603 1.00 93.62 117 VAL A O 1
ATOM 922 N N . ALA A 1 118 ? -1.552 -6.002 -0.877 1.00 90.44 118 ALA A N 1
ATOM 923 C CA . ALA A 1 118 ? -0.155 -5.630 -1.091 1.00 90.44 118 ALA A CA 1
ATOM 924 C C . ALA A 1 118 ? 0.298 -5.948 -2.526 1.00 90.44 118 ALA A C 1
ATOM 926 O O . ALA A 1 118 ? 0.829 -5.082 -3.219 1.00 90.44 118 ALA A O 1
ATOM 927 N N . GLN A 1 119 ? -0.012 -7.151 -3.021 1.00 87.44 119 GLN A N 1
ATOM 928 C CA . GLN A 1 119 ? 0.325 -7.558 -4.387 1.00 87.44 119 GLN A CA 1
ATOM 929 C C . GLN A 1 119 ? -0.398 -6.729 -5.455 1.00 87.44 119 GLN A C 1
ATOM 931 O O . GLN A 1 119 ? 0.201 -6.361 -6.466 1.00 87.44 119 GLN A O 1
ATOM 936 N N . VAL A 1 120 ? -1.683 -6.420 -5.259 1.00 87.56 120 VAL A N 1
ATOM 937 C CA . VAL A 1 120 ? -2.453 -5.597 -6.207 1.00 87.56 120 VAL A CA 1
ATOM 938 C C . VAL A 1 120 ? -1.914 -4.171 -6.271 1.00 87.56 120 VAL A C 1
ATOM 940 O O . VAL A 1 120 ? -1.778 -3.624 -7.363 1.00 87.56 120 VAL A O 1
ATOM 943 N N . LEU A 1 121 ? -1.605 -3.566 -5.123 1.00 89.19 121 LEU A N 1
ATOM 944 C CA . LEU A 1 121 ? -1.086 -2.200 -5.074 1.00 89.19 121 LEU A CA 1
ATOM 945 C C . LEU A 1 121 ? 0.311 -2.113 -5.697 1.00 89.19 121 LEU A C 1
ATOM 947 O O . LEU A 1 121 ? 0.558 -1.192 -6.468 1.00 89.19 121 LEU A O 1
ATOM 951 N N . LEU A 1 122 ? 1.166 -3.112 -5.456 1.00 84.75 122 LEU A N 1
ATOM 952 C CA . LEU A 1 122 ? 2.496 -3.195 -6.062 1.00 84.75 122 LEU A CA 1
ATOM 953 C C . LEU A 1 122 ? 2.447 -3.391 -7.590 1.00 84.75 122 LEU A C 1
ATOM 955 O O . LEU A 1 122 ? 3.301 -2.881 -8.308 1.00 84.75 122 LEU A O 1
ATOM 959 N N . SER A 1 123 ? 1.457 -4.129 -8.103 1.00 81.31 123 SER A N 1
ATOM 960 C CA . SER A 1 123 ? 1.384 -4.492 -9.530 1.00 81.31 123 SER A CA 1
ATOM 961 C C . SER A 1 123 ? 0.572 -3.534 -10.412 1.00 81.31 123 SER A C 1
ATOM 963 O O . SER A 1 123 ? 0.738 -3.553 -11.632 1.00 81.31 123 SER A O 1
ATOM 965 N N . ASP A 1 124 ? -0.295 -2.685 -9.847 1.00 83.50 124 ASP A N 1
ATOM 966 C CA . ASP A 1 124 ? -1.088 -1.709 -10.609 1.00 83.50 124 ASP A CA 1
ATOM 967 C C . ASP A 1 124 ? -0.976 -0.287 -10.016 1.00 83.50 124 ASP A C 1
ATOM 969 O O . ASP A 1 124 ? -1.737 0.079 -9.113 1.00 83.50 124 ASP A O 1
ATOM 973 N N . PRO A 1 125 ? -0.140 0.595 -10.606 1.00 79.56 125 PRO A N 1
ATOM 974 C CA . PRO A 1 125 ? -0.003 1.989 -10.171 1.00 79.56 125 PRO A CA 1
ATOM 975 C C . PRO A 1 125 ? -1.298 2.813 -10.248 1.00 79.56 125 PRO A C 1
ATOM 977 O O . PRO A 1 125 ? -1.406 3.888 -9.650 1.00 79.56 125 PRO A O 1
ATOM 980 N N . ARG A 1 126 ? -2.295 2.372 -11.030 1.00 81.88 126 ARG A N 1
ATOM 981 C CA . ARG A 1 126 ? -3.631 2.989 -11.036 1.00 81.88 126 ARG A CA 1
ATOM 982 C C . ARG A 1 126 ? -4.489 2.456 -9.898 1.00 81.88 126 ARG A C 1
ATOM 984 O O . ARG A 1 126 ? -5.365 3.177 -9.425 1.00 81.88 126 ARG A O 1
ATOM 991 N N . ALA A 1 127 ? -4.323 1.200 -9.488 1.00 85.69 127 ALA A N 1
ATOM 992 C CA . ALA A 1 127 ? -4.966 0.682 -8.283 1.00 85.69 127 ALA A CA 1
ATOM 993 C C . ALA A 1 127 ? -4.435 1.405 -7.045 1.00 85.69 127 ALA A C 1
ATOM 995 O O . ALA A 1 127 ? -5.257 1.843 -6.242 1.00 85.69 127 ALA A O 1
ATOM 996 N N . GLN A 1 128 ? -3.117 1.620 -6.974 1.00 89.19 128 GLN A N 1
ATOM 997 C CA . GLN A 1 128 ? -2.467 2.394 -5.918 1.00 89.19 128 GLN A CA 1
ATOM 998 C C . GLN A 1 128 ? -3.041 3.809 -5.797 1.00 89.19 128 GLN A C 1
ATOM 1000 O O . GLN A 1 128 ? -3.644 4.128 -4.777 1.00 89.19 128 GLN A O 1
ATOM 1005 N N . ARG A 1 129 ? -3.001 4.608 -6.872 1.00 90.62 129 ARG A N 1
ATOM 1006 C CA . ARG A 1 129 ? -3.569 5.971 -6.856 1.00 90.62 129 ARG A CA 1
ATOM 1007 C C . ARG A 1 129 ? -5.040 6.012 -6.456 1.00 90.62 129 ARG A C 1
ATOM 1009 O O . ARG A 1 129 ? -5.463 6.833 -5.656 1.00 90.62 129 ARG A O 1
ATOM 1016 N N . ARG A 1 130 ? -5.845 5.073 -6.963 1.00 94.25 130 ARG A N 1
ATOM 1017 C CA . ARG A 1 130 ? -7.262 4.989 -6.576 1.00 94.25 130 ARG A CA 1
ATOM 1018 C C . ARG A 1 130 ? -7.443 4.608 -5.104 1.00 94.25 130 ARG A C 1
ATOM 1020 O O . ARG A 1 130 ? -8.488 4.926 -4.542 1.00 94.25 130 ARG A O 1
ATOM 1027 N N . ALA A 1 131 ? -6.515 3.857 -4.520 1.00 95.38 131 ALA A N 1
ATOM 1028 C CA . ALA A 1 131 ? -6.539 3.484 -3.112 1.00 95.38 131 ALA A CA 1
ATOM 1029 C C . ALA A 1 131 ? -6.121 4.657 -2.214 1.00 95.38 131 ALA A C 1
ATOM 1031 O O . ALA A 1 131 ? -6.793 4.900 -1.214 1.00 95.38 131 ALA A O 1
ATOM 1032 N N . GLU A 1 132 ? -5.113 5.430 -2.622 1.00 94.69 132 GLU A N 1
ATOM 1033 C CA . GLU A 1 132 ? -4.729 6.707 -2.002 1.00 94.69 132 GLU A CA 1
ATOM 1034 C C . GLU A 1 132 ? -5.914 7.681 -1.993 1.00 94.69 132 GLU A C 1
ATOM 1036 O O . GLU A 1 132 ? -6.383 8.064 -0.921 1.00 94.69 132 GLU A O 1
ATOM 1041 N N . ASP A 1 133 ? -6.504 7.960 -3.163 1.00 96.62 133 ASP A N 1
ATOM 1042 C CA . ASP A 1 133 ? -7.685 8.823 -3.287 1.00 96.62 133 ASP A CA 1
ATOM 1043 C C . ASP A 1 133 ? -8.826 8.344 -2.374 1.00 96.62 133 ASP A C 1
ATOM 1045 O O . ASP A 1 133 ? -9.542 9.134 -1.755 1.00 96.62 133 ASP A O 1
ATOM 1049 N N . ARG A 1 134 ? -9.048 7.026 -2.292 1.00 96.44 134 ARG A N 1
ATOM 1050 C CA . ARG A 1 134 ? -10.087 6.465 -1.421 1.00 96.44 134 ARG A CA 1
ATOM 1051 C C . ARG A 1 134 ? -9.765 6.667 0.049 1.00 96.44 134 ARG A C 1
ATOM 1053 O O . ARG A 1 134 ? -10.689 7.006 0.786 1.00 96.44 134 ARG A O 1
ATOM 1060 N N . LEU A 1 135 ? -8.526 6.432 0.471 1.00 96.69 135 LEU A N 1
ATOM 1061 C CA . LEU A 1 135 ? -8.096 6.650 1.848 1.00 96.69 135 LEU A CA 1
ATOM 1062 C C . LEU A 1 135 ? -8.325 8.114 2.237 1.00 96.69 135 LEU A C 1
ATOM 1064 O O . LEU A 1 135 ? -9.002 8.369 3.231 1.00 96.69 135 LEU A O 1
ATOM 1068 N N . GLU A 1 136 ? -7.865 9.062 1.419 1.00 95.50 136 GLU A N 1
ATOM 1069 C CA . GLU A 1 136 ? -8.029 10.496 1.688 1.00 95.50 136 GLU A CA 1
ATOM 1070 C C . GLU A 1 136 ? -9.503 10.911 1.768 1.00 95.50 136 GLU A C 1
ATOM 1072 O O . GLU A 1 136 ? -9.903 11.647 2.669 1.00 95.50 136 GLU A O 1
ATOM 1077 N N . ASN A 1 137 ? -10.345 10.390 0.873 1.00 96.06 137 ASN A N 1
ATOM 1078 C CA . ASN A 1 137 ? -11.765 10.739 0.843 1.00 96.06 137 ASN A CA 1
ATOM 1079 C C . ASN A 1 137 ? -12.593 10.057 1.944 1.00 96.06 137 ASN A C 1
ATOM 1081 O O . ASN A 1 137 ? -13.614 10.597 2.375 1.00 96.06 137 ASN A O 1
ATOM 1085 N N . ARG A 1 138 ? -12.227 8.838 2.357 1.00 95.44 138 ARG A N 1
ATOM 1086 C CA . ARG A 1 138 ? -13.011 8.035 3.314 1.00 95.44 138 ARG A CA 1
ATOM 1087 C C . ARG A 1 138 ? -12.527 8.167 4.747 1.00 95.44 138 ARG A C 1
ATOM 1089 O O . ARG A 1 138 ? -13.345 8.012 5.648 1.00 95.44 138 ARG A O 1
ATOM 1096 N N . GLN A 1 139 ? -11.245 8.452 4.947 1.00 95.69 139 GLN A N 1
ATOM 1097 C CA . GLN A 1 139 ? -10.609 8.569 6.257 1.00 95.69 139 GLN A CA 1
ATOM 1098 C C . GLN A 1 139 ? -9.854 9.907 6.413 1.00 95.69 139 GLN A C 1
ATOM 1100 O O . GLN A 1 139 ? -8.713 9.904 6.879 1.00 95.69 139 GLN A O 1
ATOM 1105 N N . PRO A 1 140 ? -10.453 11.065 6.058 1.00 94.81 140 PRO A N 1
ATOM 1106 C CA . PRO A 1 140 ? -9.729 12.338 6.019 1.00 94.81 140 PRO A CA 1
ATOM 1107 C C . PRO A 1 140 ? -9.146 12.733 7.383 1.00 94.81 140 PRO A C 1
ATOM 1109 O O . PRO A 1 140 ? -8.029 13.234 7.452 1.00 94.81 140 PRO A O 1
ATOM 1112 N N . GLU A 1 141 ? -9.865 12.468 8.480 1.00 94.50 141 GLU A N 1
ATOM 1113 C CA . GLU A 1 141 ? -9.382 12.766 9.835 1.00 94.50 141 GLU A CA 1
ATOM 1114 C C . GLU A 1 141 ? -8.195 11.891 10.251 1.00 94.50 141 GLU A C 1
ATOM 1116 O O . GLU A 1 141 ? -7.276 12.381 10.902 1.00 94.50 141 GLU A O 1
ATOM 1121 N N . LEU A 1 142 ? -8.208 10.605 9.886 1.00 93.94 142 LEU A N 1
ATOM 1122 C CA . LEU A 1 142 ? -7.117 9.682 10.196 1.00 93.94 142 LEU A CA 1
ATOM 1123 C C . LEU A 1 142 ? -5.851 10.065 9.426 1.00 93.94 142 LEU A C 1
ATOM 1125 O O . LEU A 1 142 ? -4.769 10.068 10.004 1.00 93.94 142 LEU A O 1
ATOM 1129 N N . VAL A 1 143 ? -5.999 10.423 8.146 1.00 95.19 143 VAL A N 1
ATOM 1130 C CA . VAL A 1 143 ? -4.890 10.886 7.300 1.00 95.19 143 VAL A CA 1
ATOM 1131 C C . VAL A 1 143 ? -4.313 12.194 7.832 1.00 95.19 143 VAL A C 1
ATOM 1133 O O . VAL A 1 143 ? -3.100 12.295 7.988 1.00 95.19 143 VAL A O 1
ATOM 1136 N N . ALA A 1 144 ? -5.161 13.175 8.160 1.00 94.44 144 ALA A N 1
ATOM 1137 C CA . ALA A 1 144 ? -4.711 14.443 8.732 1.00 94.44 144 ALA A CA 1
ATOM 1138 C C . ALA A 1 144 ? -3.951 14.229 10.050 1.00 94.44 144 ALA A C 1
ATOM 1140 O O . ALA A 1 144 ? -2.849 14.739 10.211 1.00 94.44 144 ALA A O 1
ATOM 1141 N N . TRP A 1 145 ? -4.491 13.403 10.952 1.00 95.12 145 TRP A N 1
ATOM 1142 C CA . TRP A 1 145 ? -3.815 13.051 12.201 1.00 95.12 145 TRP A CA 1
ATOM 1143 C C . TRP A 1 145 ? -2.454 12.375 11.971 1.00 95.12 145 TRP A C 1
ATOM 1145 O O . TRP A 1 145 ? -1.496 12.676 12.681 1.00 95.12 145 TRP A O 1
ATOM 1155 N N . PHE A 1 146 ? -2.363 11.460 11.002 1.00 95.19 146 PHE A N 1
ATOM 1156 C CA . PHE A 1 146 ? -1.123 10.743 10.708 1.00 95.19 146 PHE A CA 1
ATOM 1157 C C . PHE A 1 146 ? -0.045 11.685 10.156 1.00 95.19 146 PHE A C 1
ATOM 1159 O O . PHE A 1 146 ? 1.089 11.636 10.624 1.00 95.19 146 PHE A O 1
ATOM 1166 N N . ARG A 1 147 ? -0.418 12.587 9.236 1.00 95.56 147 ARG A N 1
ATOM 1167 C CA . ARG A 1 147 ? 0.473 13.629 8.697 1.00 95.56 147 ARG A CA 1
ATOM 1168 C C . ARG A 1 147 ? 0.941 14.594 9.783 1.00 95.56 147 ARG A C 1
ATOM 1170 O O . ARG A 1 147 ? 2.136 14.822 9.918 1.00 95.56 147 ARG A O 1
ATOM 1177 N N . ASP A 1 148 ? 0.028 15.082 10.622 1.00 95.19 148 ASP A N 1
ATOM 1178 C CA . ASP A 1 148 ? 0.376 15.960 11.747 1.00 95.19 148 ASP A CA 1
ATOM 1179 C C . ASP A 1 148 ? 1.358 15.280 12.717 1.00 95.19 148 ASP A C 1
ATOM 1181 O O . ASP A 1 148 ? 2.249 15.927 13.266 1.00 95.19 148 ASP A O 1
ATOM 1185 N N . ALA A 1 149 ? 1.227 13.966 12.924 1.00 93.69 149 ALA A N 1
ATOM 1186 C CA . ALA A 1 149 ? 2.130 13.195 13.775 1.00 93.69 149 ALA A CA 1
ATOM 1187 C C . ALA A 1 149 ? 3.519 12.941 13.154 1.00 93.69 149 ALA A C 1
ATOM 1189 O O . ALA A 1 149 ? 4.431 12.543 13.882 1.00 93.69 149 ALA A O 1
ATOM 1190 N N . LEU A 1 150 ? 3.667 13.166 11.846 1.00 94.75 150 LEU A N 1
ATOM 1191 C CA . LEU A 1 150 ? 4.906 13.041 11.076 1.00 94.75 150 LEU A CA 1
ATOM 1192 C C . LEU A 1 150 ? 5.474 14.397 10.636 1.00 94.75 150 LEU A C 1
ATOM 1194 O O . LEU A 1 150 ? 6.438 14.423 9.886 1.00 94.75 150 LEU A O 1
ATOM 1198 N N . ALA A 1 151 ? 4.935 15.520 11.122 1.00 92.31 151 ALA A N 1
ATOM 1199 C CA . ALA A 1 151 ? 5.333 16.857 10.672 1.00 92.31 151 ALA A CA 1
ATOM 1200 C C . ALA A 1 151 ? 6.839 17.166 10.827 1.00 92.31 151 ALA A C 1
ATOM 1202 O O . ALA A 1 151 ? 7.372 17.980 10.077 1.00 92.31 151 ALA A O 1
ATOM 1203 N N . ASP A 1 152 ? 7.503 16.522 11.793 1.00 91.19 152 ASP A N 1
ATOM 1204 C CA . ASP A 1 152 ? 8.942 16.656 12.056 1.00 91.19 152 ASP A CA 1
ATOM 1205 C C . ASP A 1 152 ? 9.775 15.469 11.517 1.00 91.19 152 ASP A C 1
ATOM 1207 O O . ASP A 1 152 ? 10.983 15.421 11.749 1.00 91.19 152 ASP A O 1
ATOM 1211 N N . ALA A 1 153 ? 9.141 14.490 10.863 1.00 91.88 153 ALA A N 1
ATOM 1212 C CA . ALA A 1 153 ? 9.812 13.331 10.277 1.00 91.88 153 ALA A CA 1
ATOM 1213 C C . ALA A 1 153 ? 10.391 13.664 8.895 1.00 91.88 153 ALA A C 1
ATOM 1215 O O . ALA A 1 153 ? 10.040 14.672 8.275 1.00 91.88 153 ALA A O 1
ATOM 1216 N N . GLU A 1 154 ? 11.279 12.808 8.396 1.00 89.81 154 GLU A N 1
ATOM 1217 C CA . GLU A 1 154 ? 11.799 12.971 7.040 1.00 89.81 154 GLU A CA 1
ATOM 1218 C C . GLU A 1 154 ? 10.706 12.707 5.979 1.00 89.81 154 GLU A C 1
ATOM 1220 O O . GLU A 1 154 ? 9.820 11.873 6.203 1.00 89.81 154 GLU A O 1
ATOM 1225 N N . PRO A 1 155 ? 10.748 13.370 4.803 1.00 89.44 155 PRO A N 1
ATOM 1226 C CA . PRO A 1 155 ? 9.730 13.200 3.763 1.00 89.44 155 PRO A CA 1
ATOM 1227 C C . PRO A 1 155 ? 9.515 11.741 3.334 1.00 89.44 155 PRO A C 1
ATOM 1229 O O . PRO A 1 155 ? 8.371 11.327 3.138 1.00 89.44 155 PRO A O 1
ATOM 1232 N N . GLN A 1 156 ? 10.586 10.940 3.255 1.00 87.44 156 GLN A N 1
ATOM 1233 C CA . GLN A 1 156 ? 10.483 9.520 2.915 1.00 87.44 156 GLN A CA 1
ATOM 1234 C C . GLN A 1 156 ? 9.704 8.714 3.968 1.00 87.44 156 GLN A C 1
ATOM 1236 O O . GLN A 1 156 ? 8.978 7.782 3.621 1.00 87.44 156 GLN A O 1
ATOM 1241 N N . ALA A 1 157 ? 9.771 9.096 5.249 1.00 92.00 157 ALA A N 1
ATOM 1242 C CA . ALA A 1 157 ? 9.000 8.451 6.309 1.00 92.00 157 ALA A CA 1
ATOM 1243 C C . ALA A 1 157 ? 7.500 8.754 6.187 1.00 92.00 157 ALA A C 1
ATOM 1245 O O . ALA A 1 157 ? 6.671 7.871 6.430 1.00 92.00 157 ALA A O 1
ATOM 1246 N N . GLU A 1 158 ? 7.140 9.976 5.779 1.00 93.25 158 GLU A N 1
ATOM 1247 C CA . GLU A 1 158 ? 5.749 10.334 5.491 1.00 93.25 158 GLU A CA 1
ATOM 1248 C C . GLU A 1 158 ? 5.196 9.526 4.314 1.00 93.25 158 GLU A C 1
ATOM 1250 O O . GLU A 1 158 ? 4.151 8.884 4.455 1.00 93.25 158 GLU A O 1
ATOM 1255 N N . GLU A 1 159 ? 5.900 9.511 3.180 1.00 91.44 159 GLU A N 1
ATOM 1256 C CA . GLU A 1 159 ? 5.474 8.782 1.982 1.00 91.44 159 GLU A CA 1
ATOM 1257 C C . GLU A 1 159 ? 5.313 7.282 2.267 1.00 91.44 159 GLU A C 1
ATOM 1259 O O . GLU A 1 159 ? 4.249 6.702 2.014 1.00 91.44 159 GLU A O 1
ATOM 1264 N N . PHE A 1 160 ? 6.323 6.672 2.889 1.00 93.50 160 PHE A N 1
ATOM 1265 C CA . PHE A 1 160 ? 6.308 5.256 3.240 1.00 93.50 160 PHE A CA 1
ATOM 1266 C C . PHE A 1 160 ? 5.190 4.916 4.238 1.00 93.50 160 PHE A C 1
ATOM 1268 O O . PHE A 1 160 ? 4.409 3.977 4.041 1.00 93.50 160 PHE A O 1
ATOM 1275 N N . GLY A 1 161 ? 5.054 5.716 5.299 1.00 95.62 161 GLY A N 1
ATOM 1276 C CA . GLY A 1 161 ? 4.019 5.538 6.313 1.00 95.62 161 GLY A CA 1
ATOM 1277 C C . GLY A 1 161 ? 2.601 5.649 5.746 1.00 95.62 161 GLY A C 1
ATOM 1278 O O . GLY A 1 161 ? 1.724 4.850 6.098 1.00 95.62 161 GLY A O 1
ATOM 1279 N N . LEU A 1 162 ? 2.369 6.604 4.840 1.00 95.69 162 LEU A N 1
ATOM 1280 C CA . LEU A 1 162 ? 1.091 6.753 4.143 1.00 95.69 162 LEU A CA 1
ATOM 1281 C C . LEU A 1 162 ? 0.813 5.565 3.216 1.00 95.69 162 LEU A C 1
ATOM 1283 O O . LEU A 1 162 ? -0.317 5.071 3.206 1.00 95.69 162 LEU A O 1
ATOM 1287 N N . GLY A 1 163 ? 1.827 5.042 2.521 1.00 96.06 163 GLY A N 1
ATOM 1288 C CA . GLY A 1 163 ? 1.713 3.808 1.739 1.00 96.06 163 GLY A CA 1
ATOM 1289 C C . GLY A 1 163 ? 1.209 2.628 2.579 1.00 96.06 163 GLY A C 1
ATOM 1290 O O . GLY A 1 163 ? 0.257 1.937 2.200 1.00 96.06 163 GLY A O 1
ATOM 1291 N N . LEU A 1 164 ? 1.748 2.448 3.787 1.00 97.56 164 LEU A N 1
ATOM 1292 C CA . LEU A 1 164 ? 1.277 1.414 4.716 1.00 97.56 164 LEU A CA 1
ATOM 1293 C C . LEU A 1 164 ? -0.147 1.680 5.239 1.00 97.56 164 LEU A C 1
ATOM 1295 O O . LEU A 1 164 ? -0.924 0.736 5.426 1.00 97.56 164 LEU A O 1
ATOM 1299 N N . CYS A 1 165 ? -0.546 2.944 5.411 1.00 97.44 165 CYS A N 1
ATOM 1300 C CA . CYS A 1 165 ? -1.935 3.296 5.729 1.00 97.44 165 CYS A CA 1
ATOM 1301 C C . CYS A 1 165 ? -2.903 2.911 4.600 1.00 97.44 165 CYS A C 1
ATOM 1303 O O . CYS A 1 165 ? -4.011 2.438 4.876 1.00 97.44 165 CYS A O 1
ATOM 1305 N N . VAL A 1 166 ? -2.487 3.062 3.338 1.00 98.00 166 VAL A N 1
ATOM 1306 C CA . VAL A 1 166 ? -3.268 2.640 2.165 1.00 98.00 166 VAL A CA 1
ATOM 1307 C C . VAL A 1 166 ? -3.468 1.126 2.168 1.00 98.00 166 VAL A C 1
ATOM 1309 O O . VAL A 1 166 ? -4.609 0.671 2.042 1.00 98.00 166 VAL A O 1
ATOM 1312 N N . VAL A 1 167 ? -2.401 0.346 2.390 1.00 97.50 167 VAL A N 1
ATOM 1313 C CA . VAL A 1 167 ? -2.491 -1.123 2.502 1.00 97.50 167 VAL A CA 1
ATOM 1314 C C . VAL A 1 167 ? -3.473 -1.521 3.603 1.00 97.50 167 VAL A C 1
ATOM 1316 O O . VAL A 1 167 ? -4.364 -2.341 3.370 1.00 97.50 167 VAL A O 1
ATOM 1319 N N . ALA A 1 168 ? -3.364 -0.909 4.786 1.00 97.62 168 ALA A N 1
ATOM 1320 C CA . ALA A 1 168 ? -4.260 -1.188 5.904 1.00 97.62 168 ALA A CA 1
ATOM 1321 C C . ALA A 1 168 ? -5.722 -0.919 5.538 1.00 97.62 168 ALA A C 1
ATOM 1323 O O . ALA A 1 168 ? -6.576 -1.795 5.678 1.00 97.62 168 ALA A O 1
ATOM 1324 N N . HIS A 1 169 ? -6.015 0.280 5.036 1.00 97.56 169 HIS A N 1
ATOM 1325 C CA . HIS A 1 169 ? -7.376 0.679 4.702 1.00 97.56 169 HIS A CA 1
ATOM 1326 C C . HIS A 1 169 ? -7.992 -0.212 3.621 1.00 97.56 169 HIS A C 1
ATOM 1328 O O . HIS A 1 169 ? -9.146 -0.622 3.751 1.00 97.56 169 HIS A O 1
ATOM 1334 N N . GLU A 1 170 ? -7.235 -0.569 2.584 1.00 96.88 170 GLU A N 1
ATOM 1335 C CA . GLU A 1 170 ? -7.726 -1.466 1.540 1.00 96.88 170 GLU A CA 1
ATOM 1336 C C . GLU A 1 170 ? -7.930 -2.895 2.050 1.00 96.88 170 GLU A C 1
ATOM 1338 O O . GLU A 1 170 ? -8.936 -3.514 1.701 1.00 96.88 170 GLU A O 1
ATOM 1343 N N . ALA A 1 171 ? -7.058 -3.407 2.922 1.00 96.69 171 ALA A N 1
ATOM 1344 C CA . ALA A 1 171 ? -7.242 -4.725 3.526 1.00 96.69 171 ALA A CA 1
ATOM 1345 C C . ALA A 1 171 ? -8.517 -4.774 4.386 1.00 96.69 171 ALA A C 1
ATOM 1347 O O . ALA A 1 171 ? -9.319 -5.700 4.253 1.00 96.69 171 ALA A O 1
ATOM 1348 N N . PHE A 1 172 ? -8.771 -3.734 5.186 1.00 97.12 172 PHE A N 1
ATOM 1349 C CA . PHE A 1 172 ? -10.023 -3.569 5.930 1.00 97.12 172 PHE A CA 1
ATOM 1350 C C . PHE A 1 172 ? -11.240 -3.448 5.007 1.00 97.12 172 PHE A C 1
ATOM 1352 O O . PHE A 1 172 ? -12.269 -4.085 5.243 1.00 97.12 172 PHE A O 1
ATOM 1359 N N . ARG A 1 173 ? -11.137 -2.649 3.940 1.00 96.00 173 ARG A N 1
ATOM 1360 C CA . ARG A 1 173 ? -12.228 -2.462 2.978 1.00 96.00 173 ARG A CA 1
ATOM 1361 C C . ARG A 1 173 ? -12.582 -3.778 2.300 1.00 96.00 173 ARG A C 1
ATOM 1363 O O . ARG A 1 173 ? -13.758 -4.106 2.213 1.00 96.00 173 ARG A O 1
ATOM 1370 N N . HIS A 1 174 ? -11.593 -4.546 1.858 1.00 94.31 174 HIS A N 1
ATOM 1371 C CA . HIS A 1 174 ? -11.847 -5.849 1.259 1.00 94.31 174 HIS A CA 1
ATOM 1372 C C . HIS A 1 174 ? -12.398 -6.854 2.280 1.00 94.31 174 HIS A C 1
ATOM 1374 O O . HIS A 1 174 ? -13.338 -7.576 1.961 1.00 94.31 174 HIS A O 1
ATOM 1380 N N . ALA A 1 175 ? -11.879 -6.887 3.510 1.00 95.00 175 ALA A N 1
ATOM 1381 C CA . ALA A 1 175 ? -12.335 -7.832 4.531 1.00 95.00 175 ALA A CA 1
ATOM 1382 C C . ALA A 1 175 ? -13.782 -7.569 4.989 1.00 95.00 175 ALA A C 1
ATOM 1384 O O . ALA A 1 175 ? -14.569 -8.507 5.123 1.00 95.00 175 ALA A O 1
ATOM 1385 N N . PHE A 1 176 ? -14.151 -6.301 5.199 1.00 95.31 176 PHE A N 1
ATOM 1386 C CA . PHE A 1 176 ? -15.400 -5.925 5.875 1.00 95.31 176 PHE A CA 1
ATOM 1387 C C . PHE A 1 176 ? -16.405 -5.184 4.986 1.00 95.31 176 PHE A C 1
ATOM 1389 O O . PHE A 1 176 ? -17.577 -5.062 5.352 1.00 95.31 176 PHE A O 1
ATOM 1396 N N . GLY A 1 177 ? -15.980 -4.695 3.819 1.00 92.38 177 GLY A N 1
ATOM 1397 C CA . GLY A 1 177 ? -16.824 -4.003 2.849 1.00 92.38 177 GLY A CA 1
ATOM 1398 C C . GLY A 1 177 ? -17.646 -2.878 3.496 1.00 92.38 177 GLY A C 1
ATOM 1399 O O . GLY A 1 177 ? -17.075 -1.972 4.106 1.00 92.38 177 GLY A O 1
ATOM 1400 N N . PRO A 1 178 ? -18.990 -2.919 3.420 1.00 91.81 178 PRO A N 1
ATOM 1401 C CA . PRO A 1 178 ? -19.857 -1.870 3.960 1.00 91.81 178 PRO A CA 1
ATOM 1402 C C . PRO A 1 178 ? -19.854 -1.768 5.496 1.00 91.81 178 PRO A C 1
ATOM 1404 O O . PRO A 1 178 ? -20.394 -0.801 6.034 1.00 91.81 178 PRO A O 1
ATOM 1407 N N . ARG A 1 179 ? -19.284 -2.747 6.214 1.00 93.94 179 ARG A N 1
ATOM 1408 C CA . ARG A 1 179 ? -19.157 -2.706 7.680 1.00 93.94 179 ARG A CA 1
ATOM 1409 C C . ARG A 1 179 ? -18.019 -1.800 8.146 1.00 93.94 179 ARG A C 1
ATOM 1411 O O . ARG A 1 179 ? -18.016 -1.406 9.311 1.00 93.94 179 ARG A O 1
ATOM 1418 N N . LEU A 1 180 ? -17.079 -1.457 7.264 1.00 94.62 180 LEU A N 1
ATOM 1419 C CA . LEU A 1 180 ? -16.032 -0.491 7.569 1.00 94.62 180 LEU A CA 1
ATOM 1420 C C . LEU A 1 180 ? -16.624 0.925 7.613 1.00 94.62 180 LEU A C 1
ATOM 1422 O O . LEU A 1 180 ? -17.082 1.463 6.603 1.00 94.62 180 LEU A O 1
ATOM 1426 N N . GLY A 1 181 ? -16.624 1.521 8.801 1.00 92.88 181 GLY A N 1
ATOM 1427 C CA . GLY A 1 181 ? -16.988 2.914 9.019 1.00 92.88 181 GLY A CA 1
ATOM 1428 C C . GLY A 1 181 ? -15.838 3.895 8.769 1.00 92.88 181 GLY A C 1
ATOM 1429 O O . GLY A 1 181 ? -14.785 3.560 8.229 1.00 92.88 181 GLY A O 1
ATOM 1430 N N . VAL A 1 182 ? -16.058 5.137 9.200 1.00 92.38 182 VAL A N 1
ATOM 1431 C CA . VAL A 1 182 ? -15.021 6.176 9.248 1.00 92.38 182 VAL A CA 1
ATOM 1432 C C . VAL A 1 182 ? -14.328 6.098 10.606 1.00 92.38 182 VAL A C 1
ATOM 1434 O O . VAL A 1 182 ? -14.992 6.175 11.642 1.00 92.38 182 VAL A O 1
ATOM 1437 N N . ALA A 1 183 ? -13.010 5.933 10.599 1.00 88.06 183 ALA A N 1
ATOM 1438 C CA . ALA A 1 183 ? -12.166 5.997 11.777 1.00 88.06 183 ALA A CA 1
ATOM 1439 C C . ALA A 1 183 ? -11.976 7.467 12.176 1.00 88.06 183 ALA A C 1
ATOM 1441 O O . ALA A 1 183 ? -11.471 8.272 11.397 1.00 88.06 183 ALA A O 1
ATOM 1442 N N . SER A 1 184 ? -12.399 7.828 13.388 1.00 74.75 184 SER A N 1
ATOM 1443 C CA . SER A 1 184 ? -12.158 9.178 13.917 1.00 74.75 184 SER A CA 1
ATOM 1444 C C . SER A 1 184 ? -10.787 9.298 14.581 1.00 74.75 184 SER A C 1
ATOM 1446 O O . SER A 1 184 ? -10.249 8.320 15.113 1.00 74.75 184 SER A O 1
ATOM 1448 N N . SER A 1 185 ? -10.272 10.526 14.646 1.00 64.88 185 SER A N 1
ATOM 1449 C CA . SER A 1 185 ? -9.033 10.877 15.365 1.00 64.88 185 SER A CA 1
ATOM 1450 C C . SER A 1 185 ? -9.047 10.476 16.853 1.00 64.88 185 SER A C 1
ATOM 1452 O O . SER A 1 185 ? -8.004 10.158 17.430 1.00 64.88 185 SER A O 1
ATOM 1454 N N . GLY A 1 186 ? -10.230 10.393 17.474 1.00 65.25 186 GLY A N 1
ATOM 1455 C CA . GLY A 1 186 ? -10.405 9.907 18.848 1.00 65.25 186 GLY A CA 1
ATOM 1456 C C . GLY A 1 186 ? -10.018 8.435 19.036 1.00 65.25 186 GLY A C 1
ATOM 1457 O O . GLY A 1 186 ? -9.502 8.069 20.088 1.00 65.25 186 GLY A O 1
ATOM 1458 N N . HIS A 1 187 ? -10.185 7.597 18.007 1.00 66.44 187 HIS A N 1
ATOM 1459 C CA . HIS A 1 187 ? -9.766 6.191 18.066 1.00 66.44 187 HIS A CA 1
ATOM 1460 C C . HIS A 1 187 ? -8.244 6.033 17.934 1.00 66.44 187 HIS A C 1
ATOM 1462 O O . HIS A 1 187 ? -7.672 5.110 18.504 1.00 66.44 187 HIS A O 1
ATOM 1468 N N . ALA A 1 188 ? -7.576 6.946 17.219 1.00 62.28 188 ALA A N 1
ATOM 1469 C CA . ALA A 1 188 ? -6.121 6.932 17.048 1.00 62.28 188 ALA A CA 1
ATOM 1470 C C . ALA A 1 188 ? -5.364 7.521 18.256 1.00 62.28 188 ALA A C 1
ATOM 1472 O O . ALA A 1 188 ? -4.192 7.216 18.475 1.00 62.28 188 ALA A O 1
ATOM 1473 N N . THR A 1 189 ? -6.022 8.372 19.049 1.00 65.75 189 THR A N 1
ATOM 1474 C CA . THR A 1 189 ? -5.428 9.089 20.193 1.00 65.75 189 THR A CA 1
ATOM 1475 C C . THR A 1 189 ? -5.765 8.487 21.559 1.00 65.75 189 THR A C 1
ATOM 1477 O O . THR A 1 189 ? -5.160 8.886 22.555 1.00 65.75 189 THR A O 1
ATOM 1480 N N . GLY A 1 190 ? -6.689 7.524 21.617 1.00 62.31 190 GLY A N 1
ATOM 1481 C CA . GLY A 1 190 ? -7.059 6.821 22.845 1.00 62.31 190 GLY A CA 1
ATOM 1482 C C . GLY A 1 190 ? -5.907 6.024 23.472 1.00 62.31 190 GLY A C 1
ATOM 1483 O O . GLY A 1 190 ? -4.936 5.652 22.808 1.00 62.31 190 GLY A O 1
ATOM 1484 N N . GLU A 1 191 ? -6.016 5.744 24.774 1.00 56.19 191 GLU A N 1
ATOM 1485 C CA . GLU A 1 191 ? -5.089 4.835 25.452 1.00 56.19 191 GLU A CA 1
ATOM 1486 C C . GLU A 1 191 ? -5.186 3.433 24.839 1.00 56.19 191 GLU A C 1
ATOM 1488 O O . GLU A 1 191 ? -6.270 2.858 24.722 1.00 56.19 191 GLU A O 1
ATOM 1493 N N . VAL A 1 192 ? -4.037 2.861 24.465 1.00 56.56 192 VAL A N 1
ATOM 1494 C CA . VAL A 1 192 ? -3.953 1.485 23.966 1.00 56.56 192 VAL A CA 1
ATOM 1495 C C . VAL A 1 192 ? -4.120 0.530 25.151 1.00 56.56 192 VAL A C 1
ATOM 1497 O O . VAL A 1 192 ? -3.153 0.073 25.757 1.00 56.56 192 VAL A O 1
ATOM 1500 N N . GLY A 1 193 ? -5.370 0.275 25.528 1.00 47.31 193 GLY A N 1
ATOM 1501 C CA . GLY A 1 193 ? -5.731 -0.651 26.594 1.00 47.31 193 GLY A CA 1
ATOM 1502 C C . GLY A 1 193 ? -5.663 -2.099 26.118 1.00 47.31 193 GLY A C 1
ATOM 1503 O O . GLY A 1 193 ? -6.670 -2.656 25.696 1.00 47.31 193 GLY A O 1
ATOM 1504 N N . GLY A 1 194 ? -4.487 -2.724 26.182 1.00 55.66 194 GLY A N 1
ATOM 1505 C CA . GLY A 1 194 ? -4.348 -4.159 25.921 1.00 55.66 194 GLY A CA 1
ATOM 1506 C C . GLY A 1 194 ? -2.944 -4.584 25.499 1.00 55.66 194 GLY A C 1
ATOM 1507 O O . GLY A 1 194 ? -2.274 -3.898 24.731 1.00 55.66 194 GLY A O 1
ATOM 1508 N N . ALA A 1 195 ? -2.508 -5.746 25.993 1.00 55.41 195 ALA A N 1
ATOM 1509 C CA . ALA A 1 195 ? -1.251 -6.379 25.583 1.00 55.41 195 ALA A CA 1
ATOM 1510 C C . ALA A 1 195 ? -1.355 -7.107 24.228 1.00 55.41 195 ALA A C 1
ATOM 1512 O O . ALA A 1 195 ? -0.333 -7.475 23.661 1.00 55.41 195 ALA A O 1
ATOM 1513 N N . ALA A 1 196 ? -2.572 -7.337 23.722 1.00 67.38 196 ALA A N 1
ATOM 1514 C CA . ALA A 1 196 ? -2.790 -8.012 22.448 1.00 67.38 196 ALA A CA 1
ATOM 1515 C C . ALA A 1 196 ? -2.470 -7.078 21.271 1.00 67.38 196 ALA A C 1
ATOM 1517 O O . ALA A 1 196 ? -2.891 -5.918 21.259 1.00 67.38 196 ALA A O 1
ATOM 1518 N N . GLU A 1 197 ? -1.732 -7.596 20.290 1.00 78.75 197 GLU A N 1
ATOM 1519 C CA . GLU A 1 197 ? -1.386 -6.860 19.077 1.00 78.75 197 GLU A CA 1
ATOM 1520 C C . GLU A 1 197 ? -2.632 -6.704 18.187 1.00 78.75 197 GLU A C 1
ATOM 1522 O O . GLU A 1 197 ? -3.247 -7.708 17.811 1.00 78.75 197 GLU A O 1
ATOM 1527 N N . PRO A 1 198 ? -3.050 -5.472 17.855 1.00 80.38 198 PRO A N 1
ATOM 1528 C CA . PRO A 1 198 ? -4.182 -5.251 16.968 1.00 80.38 198 PRO A CA 1
ATOM 1529 C C . PRO A 1 198 ? -3.837 -5.677 15.542 1.00 80.38 198 PRO A C 1
ATOM 1531 O O . PRO A 1 198 ? -2.852 -5.207 14.973 1.00 80.38 198 PRO A O 1
ATOM 1534 N N . GLN A 1 199 ? -4.712 -6.490 14.941 1.00 92.62 199 GLN A N 1
ATOM 1535 C CA . GLN A 1 199 ? -4.597 -6.944 13.551 1.00 92.62 199 GLN A CA 1
ATOM 1536 C C . GLN A 1 199 ? -3.266 -7.668 13.282 1.00 92.62 199 GLN A C 1
ATOM 1538 O O . GLN A 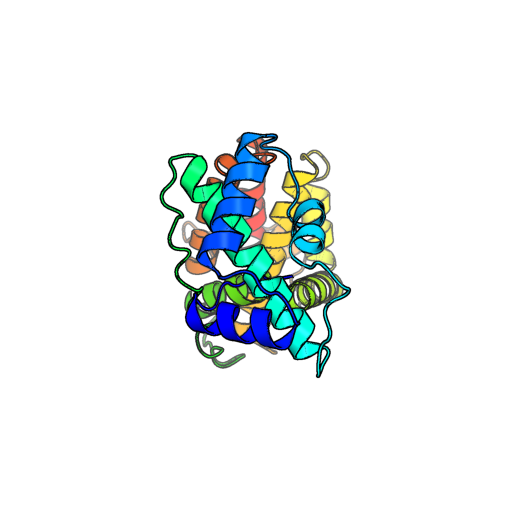1 199 ? -2.436 -7.150 12.535 1.00 92.62 199 GLN A O 1
ATOM 1543 N N . PRO A 1 200 ? -3.040 -8.861 13.864 1.00 93.44 200 PRO A N 1
ATOM 1544 C CA . PRO A 1 200 ? -1.731 -9.517 13.869 1.00 93.44 200 PRO A CA 1
ATOM 1545 C C . PRO A 1 200 ? -1.140 -9.726 12.467 1.00 93.44 200 PRO A C 1
ATOM 1547 O O . PRO A 1 200 ? 0.061 -9.558 12.284 1.00 93.44 200 PRO A O 1
ATOM 1550 N N . ALA A 1 201 ? -1.968 -10.018 11.458 1.00 93.75 201 ALA A N 1
ATOM 1551 C CA . ALA A 1 201 ? -1.501 -10.169 10.080 1.00 93.75 201 ALA A CA 1
ATOM 1552 C C . ALA A 1 201 ? -1.019 -8.848 9.450 1.00 93.75 201 ALA A C 1
ATOM 1554 O O . ALA A 1 201 ? 0.003 -8.829 8.771 1.00 93.75 201 ALA A O 1
ATOM 1555 N N . LEU A 1 202 ? -1.731 -7.739 9.687 1.00 96.00 202 LEU A N 1
ATOM 1556 C CA . LEU A 1 202 ? -1.288 -6.409 9.250 1.00 96.00 202 LEU A CA 1
ATOM 1557 C C . LEU A 1 202 ? -0.075 -5.936 10.050 1.00 96.00 202 LEU A C 1
ATOM 1559 O O . LEU A 1 202 ? 0.780 -5.255 9.499 1.00 96.00 202 LEU A O 1
ATOM 1563 N N . ALA A 1 203 ? -0.011 -6.279 11.338 1.00 96.00 203 ALA A N 1
ATOM 1564 C CA . ALA A 1 203 ? 1.127 -5.957 12.181 1.00 96.00 203 ALA A CA 1
ATOM 1565 C C . ALA A 1 203 ? 2.405 -6.621 11.667 1.00 96.00 203 ALA A C 1
ATOM 1567 O O . ALA A 1 203 ? 3.377 -5.912 11.447 1.00 96.00 203 ALA A O 1
ATOM 1568 N N . ALA A 1 204 ? 2.367 -7.929 11.394 1.00 95.62 204 ALA A N 1
ATOM 1569 C CA . ALA A 1 204 ? 3.503 -8.652 10.828 1.00 95.62 204 ALA A CA 1
ATOM 1570 C C . ALA A 1 204 ? 3.960 -8.037 9.495 1.00 95.62 204 ALA A C 1
ATOM 1572 O O . ALA A 1 204 ? 5.109 -7.639 9.377 1.00 95.62 204 ALA A O 1
ATOM 1573 N N . TYR A 1 205 ? 3.032 -7.838 8.551 1.00 95.69 205 TYR A N 1
ATOM 1574 C CA . TYR A 1 205 ? 3.346 -7.232 7.253 1.00 95.69 205 TYR A CA 1
ATOM 1575 C C . TYR A 1 205 ? 4.004 -5.847 7.370 1.00 95.69 205 TYR A C 1
ATOM 1577 O O . TYR A 1 205 ? 4.939 -5.540 6.643 1.00 95.69 205 TYR A O 1
ATOM 1585 N N . MET A 1 206 ? 3.500 -4.987 8.260 1.00 96.88 206 MET A N 1
ATOM 1586 C CA . MET A 1 206 ? 4.040 -3.634 8.426 1.00 96.88 206 MET A CA 1
ATOM 1587 C C . MET A 1 206 ? 5.403 -3.618 9.112 1.00 96.88 206 MET A C 1
ATOM 1589 O O . MET A 1 206 ? 6.204 -2.751 8.791 1.00 96.88 206 MET A O 1
ATOM 1593 N N . GLU A 1 207 ? 5.651 -4.513 10.071 1.00 95.44 207 GLU A N 1
ATOM 1594 C CA . GLU A 1 207 ? 6.969 -4.612 10.704 1.00 95.44 207 GLU A CA 1
ATOM 1595 C C . GLU A 1 207 ? 8.002 -5.152 9.711 1.00 95.44 207 GLU A C 1
ATOM 1597 O O . GLU A 1 207 ? 9.056 -4.540 9.586 1.00 95.44 207 GLU A O 1
ATOM 1602 N N . ASP A 1 208 ? 7.660 -6.184 8.931 1.00 93.69 208 ASP A N 1
ATOM 1603 C CA . ASP A 1 208 ? 8.532 -6.692 7.863 1.00 93.69 208 ASP A CA 1
ATOM 1604 C C . ASP A 1 208 ? 8.853 -5.579 6.847 1.00 93.69 208 ASP A C 1
ATOM 1606 O O . ASP A 1 208 ? 10.015 -5.337 6.536 1.00 93.69 208 ASP A O 1
ATOM 1610 N N . ALA A 1 209 ? 7.842 -4.823 6.399 1.00 93.50 209 ALA A N 1
ATOM 1611 C CA . ALA A 1 209 ? 8.043 -3.710 5.470 1.00 93.50 209 ALA A CA 1
ATOM 1612 C C . ALA A 1 209 ? 8.905 -2.581 6.069 1.00 93.50 209 ALA A C 1
ATOM 1614 O O . ALA A 1 209 ? 9.734 -1.999 5.373 1.00 93.50 209 ALA A O 1
ATOM 1615 N N . LEU A 1 210 ? 8.715 -2.247 7.351 1.00 94.06 210 LEU A N 1
ATOM 1616 C CA . LEU A 1 210 ? 9.539 -1.249 8.038 1.00 94.06 210 LEU A CA 1
ATOM 1617 C C . LEU A 1 210 ? 10.996 -1.696 8.152 1.00 94.06 210 LEU A C 1
ATOM 1619 O O . LEU A 1 210 ? 11.886 -0.864 7.995 1.00 94.06 210 LEU A O 1
ATOM 1623 N N . ASP A 1 211 ? 11.232 -2.975 8.439 1.00 91.62 211 ASP A N 1
ATOM 1624 C CA . ASP A 1 211 ? 12.577 -3.529 8.549 1.00 91.62 211 ASP A CA 1
ATOM 1625 C C . ASP A 1 211 ? 13.258 -3.575 7.163 1.00 91.62 211 ASP A C 1
ATOM 1627 O O . ASP A 1 211 ? 14.405 -3.147 7.039 1.00 91.62 211 ASP A O 1
ATOM 1631 N N . GLU A 1 212 ? 12.537 -3.952 6.097 1.00 86.88 212 GLU A N 1
ATOM 1632 C CA . GLU A 1 212 ? 13.026 -3.871 4.707 1.00 86.88 212 GLU A CA 1
ATOM 1633 C C . GLU A 1 212 ? 13.408 -2.435 4.308 1.00 86.88 212 GLU A C 1
ATOM 1635 O O . GLU A 1 212 ? 14.471 -2.210 3.720 1.00 86.88 212 GLU A O 1
ATOM 1640 N N . ALA A 1 213 ? 12.592 -1.448 4.688 1.00 87.88 213 ALA A N 1
ATOM 1641 C CA . ALA A 1 213 ? 12.835 -0.037 4.392 1.00 87.88 213 ALA A CA 1
ATOM 1642 C C . ALA A 1 213 ? 14.065 0.551 5.110 1.00 87.88 213 ALA A C 1
ATOM 1644 O O . ALA A 1 213 ? 14.564 1.604 4.712 1.00 87.88 213 ALA A O 1
ATOM 1645 N N . MET A 1 214 ? 14.584 -0.109 6.151 1.00 86.56 214 MET A N 1
ATOM 1646 C CA . MET A 1 214 ? 15.864 0.264 6.765 1.00 86.56 214 MET A CA 1
ATOM 1647 C C . MET A 1 214 ? 17.082 -0.322 6.031 1.00 86.56 214 MET A C 1
ATOM 1649 O O . MET A 1 214 ? 18.198 0.149 6.251 1.00 86.56 214 MET A O 1
ATOM 1653 N N . GLU A 1 215 ? 16.904 -1.353 5.199 1.00 82.06 215 GLU A N 1
ATOM 1654 C CA . GLU A 1 215 ? 18.012 -2.136 4.632 1.00 82.06 215 GLU A CA 1
ATOM 1655 C C . GLU A 1 215 ? 18.161 -2.011 3.108 1.00 82.06 215 GLU A C 1
ATOM 1657 O O . GLU A 1 215 ? 19.289 -2.030 2.610 1.00 82.06 215 GLU A O 1
ATOM 1662 N N . VAL A 1 216 ? 17.055 -1.922 2.360 1.00 67.81 216 VAL A N 1
ATOM 1663 C CA . VAL A 1 216 ? 17.033 -2.217 0.909 1.00 67.81 216 VAL A CA 1
ATOM 1664 C C . VAL A 1 216 ? 16.699 -0.999 0.030 1.00 67.81 216 VAL A C 1
ATOM 1666 O O . VAL A 1 216 ? 16.859 -1.061 -1.189 1.00 67.81 216 VAL A O 1
ATOM 1669 N N . GLU A 1 217 ? 16.282 0.120 0.619 1.00 65.00 217 GLU A N 1
ATOM 1670 C CA . GLU A 1 217 ? 15.828 1.308 -0.121 1.00 65.00 217 GLU A CA 1
ATOM 1671 C C . GLU A 1 217 ? 16.977 2.206 -0.613 1.00 65.00 217 GLU A C 1
ATOM 1673 O O . GLU A 1 217 ? 18.060 2.243 -0.024 1.00 65.00 217 GLU A O 1
ATOM 1678 N N . GLU A 1 218 ? 16.733 2.967 -1.691 1.00 66.75 218 GLU A N 1
ATOM 1679 C CA . GLU A 1 218 ? 17.683 3.983 -2.191 1.00 66.75 218 GLU A CA 1
ATOM 1680 C C . GLU A 1 218 ? 17.985 5.043 -1.115 1.00 66.75 218 GLU A C 1
ATOM 1682 O O . GLU A 1 218 ? 19.119 5.516 -1.002 1.00 66.75 218 GLU A O 1
ATOM 1687 N N . GLU A 1 219 ? 16.981 5.350 -0.288 1.00 74.25 219 GLU A N 1
ATOM 1688 C CA . GLU A 1 219 ? 17.061 6.222 0.884 1.00 74.25 219 GLU A CA 1
ATOM 1689 C C . GLU A 1 219 ? 16.481 5.492 2.110 1.00 74.25 219 GLU A C 1
ATOM 1691 O O . GLU A 1 219 ? 15.278 5.567 2.369 1.00 74.25 219 GLU A O 1
ATOM 1696 N N . PRO A 1 220 ? 17.312 4.753 2.868 1.00 84.50 220 PRO A N 1
ATOM 1697 C CA . PRO A 1 220 ? 16.837 3.966 3.999 1.00 84.50 220 PRO A CA 1
ATOM 1698 C C . PRO A 1 220 ? 16.216 4.811 5.115 1.00 84.50 220 PRO A C 1
ATOM 1700 O O . PRO A 1 220 ? 16.705 5.895 5.448 1.00 84.50 220 PRO A O 1
ATOM 1703 N N . LEU A 1 221 ? 15.181 4.270 5.763 1.00 89.00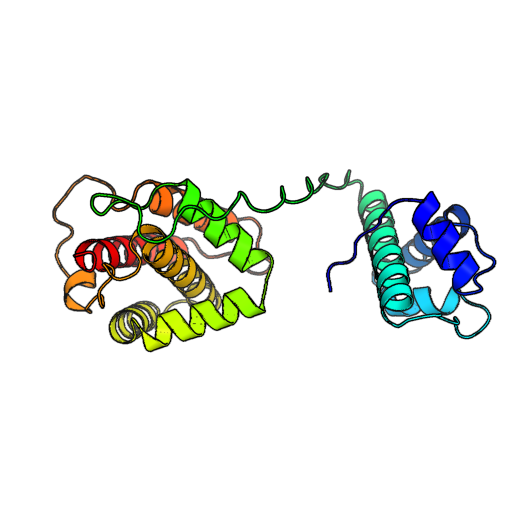 221 LEU A N 1
ATOM 1704 C CA . LEU A 1 221 ? 14.600 4.872 6.963 1.00 89.00 221 LEU A CA 1
ATOM 1705 C C . LEU A 1 221 ? 15.595 4.865 8.126 1.00 89.00 221 LEU A C 1
ATOM 1707 O O . LEU A 1 221 ? 16.291 3.879 8.376 1.00 89.00 221 LEU A O 1
ATOM 1711 N N . CYS A 1 222 ? 15.611 5.951 8.902 1.00 92.44 222 CYS A N 1
ATOM 1712 C CA . CYS A 1 222 ? 16.377 5.985 10.141 1.00 92.44 222 CYS A CA 1
ATOM 1713 C C . CYS A 1 222 ? 15.630 5.273 11.285 1.00 92.44 222 CYS A C 1
ATOM 1715 O O . CYS A 1 222 ? 14.403 5.144 11.286 1.00 92.44 222 CYS A O 1
ATOM 1717 N N . GLU A 1 223 ? 16.365 4.855 12.320 1.00 93.81 223 GLU A N 1
ATOM 1718 C CA . GLU A 1 223 ? 15.796 4.140 13.474 1.00 93.81 223 GLU A CA 1
ATOM 1719 C C . GLU A 1 223 ? 14.714 4.959 14.206 1.00 93.81 223 GLU A C 1
ATOM 1721 O O . GLU A 1 223 ? 13.725 4.406 14.697 1.00 93.81 223 GLU A O 1
ATOM 1726 N N . ALA A 1 224 ? 14.866 6.289 14.248 1.00 94.69 224 ALA A N 1
ATOM 1727 C CA . ALA A 1 224 ? 13.889 7.183 14.865 1.00 94.69 224 ALA A CA 1
ATOM 1728 C C . ALA A 1 224 ? 12.555 7.192 14.098 1.00 94.69 224 ALA A C 1
ATOM 1730 O O . ALA A 1 224 ? 11.497 7.068 14.723 1.00 94.69 224 ALA A O 1
ATOM 1731 N N . ASP A 1 225 ? 12.604 7.264 12.765 1.00 94.75 225 ASP A N 1
ATOM 1732 C CA . ASP A 1 225 ? 11.416 7.222 11.909 1.00 94.75 225 ASP A CA 1
ATOM 1733 C C . ASP A 1 225 ? 10.753 5.848 11.952 1.00 94.75 225 ASP A C 1
ATOM 1735 O O . ASP A 1 225 ? 9.537 5.756 12.118 1.00 94.75 225 ASP A O 1
ATOM 1739 N N . ARG A 1 226 ? 11.534 4.761 11.923 1.00 95.19 226 ARG A N 1
ATOM 1740 C CA . ARG A 1 226 ? 11.007 3.396 12.072 1.00 95.19 226 ARG A CA 1
ATOM 1741 C C . ARG A 1 226 ? 10.263 3.215 13.395 1.00 95.19 226 ARG A C 1
ATOM 1743 O O . ARG A 1 226 ? 9.159 2.660 13.427 1.00 95.19 226 ARG A O 1
ATOM 1750 N N . ALA A 1 227 ? 10.831 3.695 14.503 1.00 94.94 227 ALA A N 1
ATOM 1751 C CA . ALA A 1 227 ? 10.188 3.634 15.815 1.00 94.94 227 ALA A CA 1
ATOM 1752 C C . ALA A 1 227 ? 8.910 4.491 15.877 1.00 94.94 227 ALA A C 1
ATOM 1754 O O . ALA A 1 227 ? 7.902 4.081 16.468 1.00 94.94 227 ALA A O 1
ATOM 1755 N N . LEU A 1 228 ? 8.931 5.673 15.253 1.00 95.25 228 LEU A N 1
ATOM 1756 C CA . LEU A 1 228 ? 7.772 6.553 15.138 1.00 95.25 228 LEU A CA 1
ATOM 1757 C C . LEU A 1 228 ? 6.650 5.892 14.327 1.00 95.25 228 LEU A C 1
ATOM 1759 O O . LEU A 1 228 ? 5.526 5.783 14.828 1.00 95.25 228 LEU A O 1
ATOM 1763 N N . LEU A 1 229 ? 6.960 5.393 13.132 1.00 96.31 229 LEU A N 1
ATOM 1764 C CA . LEU A 1 229 ? 6.020 4.742 12.225 1.00 96.31 229 LEU A CA 1
ATOM 1765 C C . LEU A 1 229 ? 5.398 3.491 12.842 1.00 96.31 229 LEU A C 1
ATOM 1767 O O . LEU A 1 229 ? 4.177 3.372 12.820 1.00 96.31 229 LEU A O 1
ATOM 1771 N N . SER A 1 230 ? 6.175 2.613 13.485 1.00 95.31 230 SER A N 1
ATOM 1772 C CA . SER A 1 230 ? 5.627 1.426 14.169 1.00 95.31 230 SER A CA 1
ATOM 1773 C C . SER A 1 230 ? 4.553 1.804 15.206 1.00 95.31 230 SER A C 1
ATOM 1775 O O . SER A 1 230 ? 3.450 1.241 15.237 1.00 95.31 230 SER A O 1
ATOM 1777 N N . ARG A 1 231 ? 4.800 2.858 15.999 1.00 93.56 231 ARG A N 1
ATOM 1778 C CA . ARG A 1 231 ? 3.827 3.384 16.970 1.00 93.56 231 ARG A CA 1
ATOM 1779 C C . ARG A 1 231 ? 2.583 3.979 16.303 1.00 93.56 231 ARG A C 1
ATOM 1781 O O . ARG A 1 231 ? 1.473 3.772 16.803 1.00 93.56 231 ARG A O 1
ATOM 1788 N N . LEU A 1 232 ? 2.746 4.747 15.226 1.00 94.38 232 LEU A N 1
ATOM 1789 C CA . LEU A 1 232 ? 1.626 5.379 14.521 1.00 94.38 232 LEU A CA 1
ATOM 1790 C C . LEU A 1 232 ? 0.775 4.347 13.777 1.00 94.38 232 LEU A C 1
ATOM 1792 O O . LEU A 1 232 ? -0.448 4.360 13.899 1.00 94.38 232 LEU A O 1
ATOM 1796 N N . LEU A 1 233 ? 1.403 3.396 13.091 1.00 95.00 233 LEU A N 1
ATOM 1797 C CA . LEU A 1 233 ? 0.727 2.326 12.364 1.00 95.00 233 LEU A CA 1
ATOM 1798 C C . LEU A 1 233 ? -0.052 1.406 13.303 1.00 95.00 233 LEU A C 1
ATOM 1800 O O . LEU A 1 233 ? -1.182 1.030 12.993 1.00 95.00 233 LEU A O 1
ATOM 1804 N N . ARG A 1 234 ? 0.464 1.130 14.507 1.00 93.19 234 ARG A N 1
ATOM 1805 C CA . ARG A 1 234 ? -0.319 0.439 15.542 1.00 93.19 234 ARG A CA 1
ATOM 1806 C C . ARG A 1 234 ? -1.619 1.180 15.876 1.00 93.19 234 ARG A C 1
ATOM 1808 O O . ARG A 1 234 ? -2.667 0.550 16.015 1.00 93.19 234 ARG A O 1
ATOM 1815 N N . ARG A 1 235 ? -1.578 2.512 15.978 1.00 92.62 235 ARG A N 1
ATOM 1816 C CA . ARG A 1 235 ? -2.770 3.346 16.228 1.00 92.62 235 ARG A CA 1
ATOM 1817 C C . ARG A 1 235 ? -3.721 3.371 15.034 1.00 92.62 235 ARG A C 1
ATOM 1819 O O . ARG A 1 235 ? -4.928 3.291 15.240 1.00 92.62 235 ARG A O 1
ATOM 1826 N N . VAL A 1 236 ? -3.200 3.395 13.807 1.00 94.38 236 VAL A N 1
ATOM 1827 C CA . VAL A 1 236 ? -4.000 3.244 12.578 1.00 94.38 236 VAL A CA 1
ATOM 1828 C C . VAL A 1 236 ? -4.755 1.913 12.586 1.00 94.38 236 VAL A C 1
ATOM 1830 O O . VAL A 1 236 ? -5.971 1.898 12.391 1.00 94.38 236 VAL A O 1
ATOM 1833 N N . ARG A 1 237 ? -4.071 0.798 12.889 1.00 94.06 237 ARG A N 1
ATOM 1834 C CA . ARG A 1 237 ? -4.690 -0.537 12.982 1.00 94.06 237 ARG A CA 1
ATOM 1835 C C . ARG A 1 237 ? -5.815 -0.568 14.022 1.00 94.06 237 ARG A C 1
ATOM 1837 O O . ARG A 1 237 ? -6.886 -1.101 13.737 1.00 94.06 237 ARG A O 1
ATOM 1844 N N . LEU A 1 238 ? -5.616 0.036 15.196 1.00 91.62 238 LEU A N 1
ATOM 1845 C CA . LEU A 1 238 ? -6.659 0.156 16.228 1.00 91.62 238 LEU A CA 1
ATOM 1846 C C . LEU A 1 238 ? -7.851 0.984 15.750 1.00 91.62 238 LEU A C 1
ATOM 1848 O O . LEU A 1 238 ? -8.991 0.538 15.862 1.00 91.62 238 LEU A O 1
ATOM 1852 N N . ALA A 1 239 ? -7.592 2.155 15.170 1.00 93.00 239 ALA A N 1
ATOM 1853 C CA . ALA A 1 239 ? -8.638 3.059 14.713 1.00 93.00 239 ALA A CA 1
ATOM 1854 C C . ALA A 1 239 ? -9.519 2.423 13.628 1.00 93.00 239 ALA A C 1
ATOM 1856 O O . ALA A 1 239 ? -10.746 2.514 13.691 1.00 93.00 239 ALA A O 1
ATOM 1857 N N . LEU A 1 240 ? -8.908 1.714 12.675 1.00 94.56 240 LEU A N 1
ATOM 1858 C CA . LEU A 1 240 ? -9.637 0.959 11.657 1.00 94.56 240 LEU A CA 1
ATOM 1859 C C . LEU A 1 240 ? -10.413 -0.222 12.258 1.00 94.56 240 LEU A C 1
ATOM 1861 O O . LEU A 1 240 ? -11.537 -0.476 11.836 1.00 94.56 240 LEU A O 1
ATOM 1865 N N . THR A 1 241 ? -9.866 -0.898 13.275 1.00 93.44 241 THR A N 1
ATOM 1866 C CA . THR A 1 241 ? -10.550 -1.994 13.993 1.00 93.44 241 THR A CA 1
ATOM 1867 C C . THR A 1 241 ? -11.826 -1.517 14.677 1.00 93.44 241 THR A C 1
ATOM 1869 O O . THR A 1 241 ? -12.873 -2.149 14.533 1.00 93.44 241 THR A O 1
ATOM 1872 N N . GLU A 1 242 ? -11.767 -0.390 15.386 1.00 91.25 242 GLU A N 1
ATOM 1873 C CA . GLU A 1 242 ? -12.934 0.187 16.064 1.00 91.25 242 GLU A CA 1
ATOM 1874 C C . GLU A 1 242 ? -13.980 0.736 15.087 1.00 91.25 242 GLU A C 1
ATOM 1876 O O . GLU A 1 242 ? -15.173 0.766 15.394 1.00 91.25 242 GLU A O 1
ATOM 1881 N N . ALA A 1 243 ? -13.564 1.108 13.874 1.00 92.56 243 ALA A N 1
ATOM 1882 C CA . ALA A 1 243 ? -14.476 1.546 12.826 1.00 92.56 243 ALA A CA 1
ATOM 1883 C C . ALA A 1 243 ? -15.308 0.399 12.211 1.00 92.56 243 ALA A C 1
ATOM 1885 O O . ALA A 1 243 ? -16.276 0.683 11.498 1.00 92.56 243 ALA A O 1
ATOM 1886 N N . VAL A 1 244 ? -14.975 -0.875 12.463 1.00 92.81 244 VAL A N 1
ATOM 1887 C CA . VAL A 1 244 ? -15.732 -2.031 11.947 1.00 92.81 244 VAL A CA 1
ATOM 1888 C C . VAL A 1 244 ? -16.987 -2.286 12.788 1.00 92.81 244 VAL A C 1
ATOM 1890 O O . VAL A 1 244 ? -16.916 -2.589 13.984 1.00 92.81 244 VAL A O 1
ATOM 1893 N N . ARG A 1 245 ? -18.152 -2.209 12.136 1.00 87.56 245 ARG A N 1
ATOM 1894 C CA . ARG A 1 245 ? -19.478 -2.387 12.751 1.00 87.56 245 ARG A CA 1
ATOM 1895 C C . ARG A 1 245 ? -19.941 -3.840 12.802 1.00 87.56 245 ARG A C 1
ATOM 1897 O O . ARG A 1 245 ? -19.626 -4.629 11.877 1.00 87.56 245 ARG A O 1
#

Secondary structure (DSSP, 8-state):
-------HHHHHHHHHHHT----HHHHHHHHHHHHHH-TT--HHHHGGGG-SS----SSHHHHHHHHHHHHHHHHHHHHHHTT-----------PPPPPPTT---SSPPPHHHHHHHHHHHHH-HHHHHHHHHHHHHH-HHHHHHHHHHTTTS-HHHHHHHHHHHHHHHHHHHHHHGGGB-PPPHHHHHS----SSPSSHHHHHHHHHHHHHHHHSSSSPPPHHHHHHHHHHHHHHHHHHHHTB-

Foldseek 3Di:
DQQDAPDQVLLQVLCVQQPQPDHPVRLLVQLLVQCVVPVPDDLVVRVVVSHPDGTDDPDPVSVVNNVSNSNNSSVCSSCVVVVDPPPPPPPPPPQPDQDQFQPAPAQAQDLSLLSNLVVVCVVDVVSVVVLLVCCCVQAVQLLVLLCVLCVVPDPVLNVLLSSLLSSLVSSLCRHRPPQFHHQHPCQLPDDPPDPDQQRVSSLVVLLVSLVCQQPPDPDRDDPVSSVSSSSSVSSSSRSRSVRGD

Radius of gyration: 23.22 Å; chains: 1; bounding box: 52×35×67 Å

Sequence (245 aa):
MDARYEGEAVLADLLRAAGCDLSVEEVRFEFEAALEEDEETRPGDIIPLLFEREPRFRSTDEARRLYQNLFGLWNEVRAARRGGALPILETPAPPPAPPPEGAVEGREVPAAYVTYVAQVLLSDPRAQRRAEDRLENRQPELVAWFRDALADAEPQAEEFGLGLCVVAHEAFRHAFGPRLGVASSGHATGEVGGAAEPQPALAAYMEDALDEAMEVEEEPLCEADRALLSRLLRRVRLALTEAVR

pLDDT: mean 84.05, std 13.69, range [37.69, 98.0]